Protein 4J9T (pdb70)

Secondary structure (DSSP, 8-state):
---EEEEEEEETTSTT-SEEEEEEEEE-TTS-EEEEEEEE-SS--SS---EEEEEEESSTTSS----EEEE--B-SSSPBEEEEEEEEE-TTT--EEEEEEEESS--TTT--S---TT-TTS-EEEEEEESSTTSS-EEEE-GGGG-SSTT--EEEEPSEE-EE--SSTTTT-EEEEEEEE-TTS-EEEEEEEESSTTSS-EE---B-SS--SEEEEE-TTS-EEEEE--TT--SEEEEEEESSTTS-----EEEEEEE-SS---EEEESSTTPPTT-TGGG-EEEEEE--SSSSEEEEEEEESSTTS---EEEEEEEEE---EEEEE-TTS-EEEEE--SSEEEEEEE-HHHH-

Radius of gyration: 18.33 Å; Cα contacts (8 Å, |Δi|>4): 1148; chains: 1; bounding box: 47×46×41 Å

Foldseek 3Di:
DWDKDKDFPDFQPPPAANAWAAWAWEAFLVFKIKIKIKGAGDDDDVVGQIFIWIWIGPPQPPDIDDIGTQGGWDHDPQTWHWGNWYWEAQNVQRKIKIKTKIAGRDDAVQFAFDQPPVDRRHTWIKMWMDNPRPPHTDMDTCSVQACPDSLWRHKTFHHYYWYAACDDPQGSKTWTKMWIQGNVRFIWIWIWIDSPNPPGIYIADTDDGQWAHWYWEQALQRKIKIWTFGNVQPQFIKIWIHPPNRRDTDHIDGDPQGGALRAAKEKYQLCNPDHRPDQSRHKMKMWAQRDNNAQAQIKIFIDRHNPPDTPWMDGPTRGHWGHKYWYQGPVSWIWIWTCRPRHIMIMIIHVVNRD

Sequence (355 aa):
EPLYTEQDLAVNGREGFPNYSHPALTVTPDGDLLASYDGRPTGIAAPGPNSILQRRSTDGGRTWGEQQVVSAGQTTAPIKGFSHPSYLVDRETGTIFNFHVYSQRQGWEGSRPGTDPADPNVLHANVATSTDGGLTWSHRTITADITPDPGWRSRFAASGEGIQLRYGPHAGRLIQQYAIINAAGAIQAVSVYSDDHGRTWRAGEAVGVGMSHNKTVELSDGRVLLNSADSARSGYRKVAVSTDGGHSYGPVTIDRDLPDPTNDASIIRAFPDAPAGSARAKVLLFSNAASQTSRSQGTIRMSCDDGQTWPVSKVFQPGSMSYSTLTALPDGTYGLLYEPGTGIRYANFNLAWLG

Organism: Micromonospora viridifaciens (NCBI:txid1881)

Structure (mmCIF, N/CA/C/O backbone):
data_4J9T
#
_entry.id   4J9T
#
_cell.length_a   46.163
_cell.length_b   79.677
_cell.length_c   83.777
_cell.angle_alpha   90.00
_cell.angle_beta   90.00
_cell.angle_gamma   90.00
#
_symmetry.space_group_name_H-M   'P 21 21 21'
#
loop_
_entity.id
_entity.type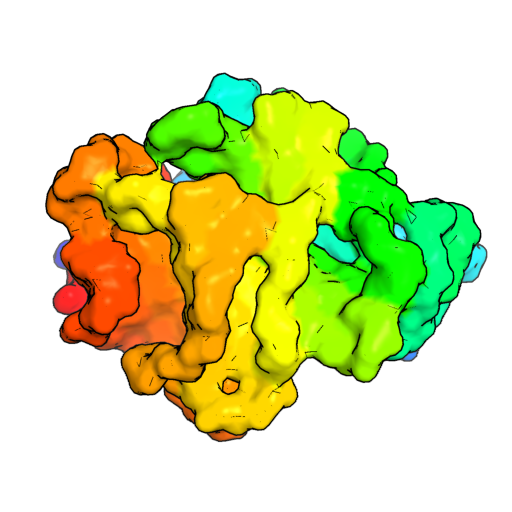
_entity.pdbx_description
1 polymer 'designed unnatural amino acid dependent metalloprotein'
2 non-polymer GLYCEROL
3 non-polymer ARSENIC
4 water water
#
loop_
_atom_site.group_PDB
_atom_site.id
_atom_site.type_symbol
_atom_site.label_atom_id
_atom_site.label_alt_id
_atom_site.label_comp_id
_atom_site.label_asym_id
_atom_site.label_entity_id
_atom_site.label_seq_id
_atom_site.pdbx_PDB_ins_code
_atom_site.Cartn_x
_atom_site.Cartn_y
_atom_site.Cartn_z
_atom_site.occupancy
_atom_site.B_iso_or_equiv
_atom_site.auth_seq_id
_atom_site.auth_comp_id
_atom_site.auth_asym_id
_atom_site.auth_atom_id
_atom_site.pdbx_PDB_model_num
ATOM 1 N N . GLU A 1 2 ? -20.385 10.981 -10.433 1.00 26.77 48 GLU A N 1
ATOM 2 C CA . GLU A 1 2 ? -19.884 9.924 -9.561 1.00 24.38 48 GLU A CA 1
ATOM 3 C C . GLU A 1 2 ? -18.376 10.005 -9.294 1.00 19.22 48 GLU A C 1
ATOM 4 O O . GLU A 1 2 ? -17.942 9.771 -8.176 1.00 19.30 48 GLU A O 1
ATOM 10 N N . PRO A 1 3 ? -17.570 10.333 -10.316 1.00 15.29 49 PRO A N 1
ATOM 11 C CA . PRO A 1 3 ? -16.124 10.371 -10.081 1.00 13.32 49 PRO A CA 1
ATOM 12 C C . PRO A 1 3 ? -15.736 11.271 -8.921 1.00 11.40 49 PRO A C 1
ATOM 13 O O . PRO A 1 3 ? -16.279 12.368 -8.756 1.00 12.83 49 PRO A O 1
ATOM 17 N N . LEU A 1 4 ? -14.787 10.790 -8.127 1.00 9.81 50 LEU A N 1
ATOM 18 C CA . LEU A 1 4 ? -14.267 11.530 -6.997 1.00 9.44 50 LEU A CA 1
ATOM 19 C C . LEU A 1 4 ? -12.760 11.593 -7.109 1.00 9.49 50 LEU A C 1
ATOM 20 O O . LEU A 1 4 ? -12.115 10.568 -7.254 1.00 9.45 50 LEU A O 1
ATOM 25 N N . TYR A 1 5 ? -12.203 12.796 -7.064 1.00 8.36 51 TYR A N 1
ATOM 26 C CA . TYR A 1 5 ? -10.772 12.943 -6.866 1.00 9.68 51 TYR A CA 1
ATOM 27 C C . TYR A 1 5 ? -10.515 14.229 -6.091 1.00 10.12 51 TYR A C 1
ATOM 28 O O . TYR A 1 5 ? -10.681 15.327 -6.625 1.00 10.65 51 TYR A O 1
ATOM 37 N N . THR A 1 6 ? -10.145 14.079 -4.819 1.00 10.18 52 THR A N 1
ATOM 38 C CA . THR A 1 6 ? -9.793 15.207 -3.961 1.00 11.68 52 THR A CA 1
ATOM 39 C C . THR A 1 6 ? -8.341 15.064 -3.577 1.00 9.73 52 THR A C 1
ATOM 40 O O . THR A 1 6 ? -7.800 13.969 -3.604 1.00 9.56 52 THR A O 1
ATOM 44 N N . GLU A 1 7 ? -7.728 16.166 -3.174 1.00 9.53 53 GLU A N 1
ATOM 45 C CA . GLU A 1 7 ? -6.360 16.157 -2.685 1.00 10.97 53 GLU A CA 1
ATOM 46 C C . GLU A 1 7 ? -6.145 17.274 -1.699 1.00 10.19 53 GLU A C 1
ATOM 47 O O . GLU A 1 7 ? -6.734 18.344 -1.829 1.00 11.14 53 GLU A O 1
ATOM 53 N N . GLN A 1 8 ? -5.255 17.041 -0.747 1.00 9.31 54 GLN A N 1
ATOM 54 C CA . GLN A 1 8 ? -4.835 18.090 0.165 1.00 9.61 54 GLN A CA 1
ATOM 55 C C . GLN A 1 8 ? -3.466 17.728 0.700 1.00 9.42 54 GLN A C 1
ATOM 56 O O . GLN A 1 8 ? -3.157 16.558 0.912 1.00 10.13 54 GLN A O 1
ATOM 62 N N . ASP A 1 9 ? -2.641 18.735 0.920 1.00 9.64 55 ASP A N 1
ATOM 63 C CA . ASP A 1 9 ? -1.337 18.487 1.506 1.00 9.74 55 ASP A CA 1
ATOM 64 C C . ASP A 1 9 ? -1.479 18.150 2.978 1.00 9.46 55 ASP A C 1
ATOM 65 O O . ASP A 1 9 ? -2.273 18.765 3.692 1.00 10.93 55 ASP A O 1
ATOM 70 N N . LEU A 1 10 ? -0.724 17.153 3.423 1.00 8.60 56 LEU A N 1
ATOM 71 C CA . LEU A 1 10 ? -0.639 16.861 4.849 1.00 8.67 56 LEU A CA 1
ATOM 72 C C . LEU A 1 10 ? 0.663 17.350 5.456 1.00 7.60 56 LEU A C 1
ATOM 73 O O . LEU A 1 10 ? 0.751 17.573 6.657 1.00 9.00 56 LEU A O 1
ATOM 78 N N . ALA A 1 11 ? 1.690 17.480 4.631 1.00 8.07 57 ALA A N 1
ATOM 79 C CA . ALA A 1 11 ? 2.951 18.011 5.107 1.00 8.74 57 ALA A CA 1
ATOM 80 C C . ALA A 1 11 ? 3.567 18.777 3.957 1.00 9.26 57 ALA A C 1
ATOM 81 O O . ALA A 1 11 ? 3.620 18.290 2.824 1.00 9.60 57 ALA A O 1
ATOM 83 N N . VAL A 1 12 ? 3.984 20.000 4.243 1.00 8.93 58 VAL A N 1
ATOM 84 C CA . VAL A 1 12 ? 4.677 20.817 3.266 1.00 10.17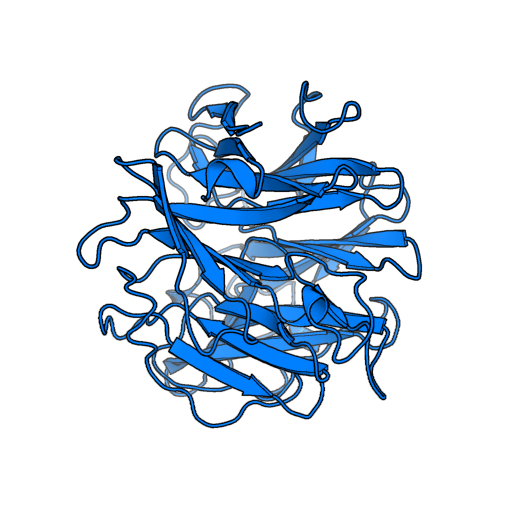 58 VAL A CA 1
ATOM 85 C C . VAL A 1 12 ? 6.091 21.077 3.759 1.00 9.74 58 VAL A C 1
ATOM 86 O O . VAL A 1 12 ? 6.296 21.525 4.890 1.00 10.23 58 VAL A O 1
ATOM 90 N N . ASN A 1 13 ? 7.066 20.763 2.916 1.00 9.02 59 ASN A N 1
ATOM 91 C CA . ASN A 1 13 ? 8.461 20.940 3.275 1.00 9.39 59 ASN A CA 1
ATOM 92 C C . ASN A 1 13 ? 8.693 22.320 3.844 1.00 10.00 59 ASN A C 1
ATOM 93 O O . ASN A 1 13 ? 8.332 23.326 3.225 1.00 11.52 59 ASN A O 1
ATOM 98 N N . GLY A 1 14 ? 9.279 22.363 5.036 1.00 9.52 60 GLY A N 1
ATOM 99 C CA . GLY A 1 14 ? 9.607 23.623 5.669 1.00 9.78 60 GLY A CA 1
ATOM 100 C C . GLY A 1 14 ? 8.567 24.122 6.649 1.00 9.82 60 GLY A C 1
ATOM 101 O O . GLY A 1 14 ? 8.829 25.068 7.385 1.00 10.35 60 GLY A O 1
ATOM 102 N N . ARG A 1 15 ? 7.388 23.508 6.651 1.00 9.54 61 ARG A N 1
ATOM 103 C CA . ARG A 1 15 ? 6.325 23.900 7.565 1.00 10.40 61 ARG A CA 1
ATOM 104 C C . ARG A 1 15 ? 6.165 22.843 8.640 1.00 11.02 61 ARG A C 1
ATOM 105 O O . ARG A 1 15 ? 6.365 21.654 8.384 1.00 11.47 61 ARG A O 1
ATOM 113 N N . GLU A 1 16 ? 5.789 23.288 9.831 1.00 10.18 62 GLU A N 1
ATOM 114 C CA . GLU A 1 16 ? 5.500 22.411 10.966 1.00 10.55 62 GLU A CA 1
ATOM 115 C C . GLU A 1 16 ? 6.724 21.681 11.504 1.00 10.39 62 GLU A C 1
ATOM 116 O O . GLU A 1 16 ? 6.595 20.627 12.124 1.00 11.11 62 GLU A O 1
ATOM 122 N N . GLY A 1 17 ? 7.907 22.238 11.262 1.00 9.97 63 GLY A N 1
ATOM 123 C CA . GLY A 1 17 ? 9.067 21.851 12.040 1.00 10.73 63 GLY A CA 1
ATOM 124 C C . GLY A 1 17 ? 10.151 21.084 11.321 1.00 11.25 63 GLY A C 1
ATOM 125 O O . GLY A 1 17 ? 11.195 20.818 11.903 1.00 12.22 63 GLY A O 1
ATOM 126 N N . PHE A 1 18 ? 9.924 20.733 10.060 1.00 10.55 64 PHE A N 1
ATOM 127 C CA . PHE A 1 18 ? 10.910 19.962 9.304 1.00 10.92 64 PHE A CA 1
ATOM 128 C C . PHE A 1 18 ? 11.078 20.531 7.912 1.00 10.96 64 PHE A C 1
ATOM 129 O O . PHE A 1 18 ? 10.092 20.804 7.235 1.00 11.65 64 PHE A O 1
ATOM 137 N N . PRO A 1 19 ? 12.333 20.708 7.481 1.00 10.60 65 PRO A N 1
ATOM 138 C CA . PRO A 1 19 ? 12.599 21.164 6.117 1.00 11.02 65 PRO A CA 1
ATOM 139 C C . PRO A 1 19 ? 12.101 20.187 5.062 1.00 10.75 65 PRO A C 1
ATOM 140 O O . PRO A 1 19 ? 11.747 20.617 3.969 1.00 12.13 65 PRO A O 1
ATOM 144 N N . ASN A 1 20 ? 12.076 18.894 5.371 1.00 10.58 66 ASN A N 1
ATOM 145 C CA . ASN A 1 20 ? 11.689 17.907 4.370 1.00 10.92 66 ASN A CA 1
ATOM 146 C C . ASN A 1 20 ? 10.874 16.769 4.943 1.00 9.88 66 ASN A C 1
ATOM 147 O O . ASN A 1 20 ? 11.196 16.231 6.002 1.00 11.43 66 ASN A O 1
ATOM 152 N N . TYR A 1 21 ? 9.814 16.413 4.232 1.00 8.78 67 TYR A N 1
ATOM 153 C CA . TYR A 1 21 ? 8.983 15.286 4.593 1.00 9.03 67 TYR A CA 1
ATOM 154 C C . TYR A 1 21 ? 8.975 14.295 3.452 1.00 9.46 67 TYR A C 1
ATOM 155 O O . TYR A 1 21 ? 8.886 14.684 2.283 1.00 11.85 67 TYR A O 1
ATOM 164 N N . SER A 1 22 ? 9.049 13.015 3.779 1.00 8.89 68 SER A N 1
ATOM 165 C CA . SER A 1 22 ? 9.112 12.011 2.735 1.00 9.18 68 SER A CA 1
ATOM 166 C C . SER A 1 22 ? 8.656 10.659 3.226 1.00 8.43 68 SER A C 1
ATOM 167 O O . SER A 1 22 ? 8.531 10.432 4.429 1.00 9.30 68 SER A O 1
ATOM 170 N N . HIS A 1 23 ? 8.390 9.780 2.265 1.00 8.30 69 HIS A N 1
ATOM 171 C CA . HIS A 1 23 ? 8.183 8.349 2.508 1.00 7.19 69 HIS A CA 1
ATOM 172 C C . HIS A 1 23 ? 6.854 8.055 3.180 1.00 7.59 69 HIS A C 1
ATOM 173 O O . HIS A 1 23 ? 6.787 7.732 4.364 1.00 8.32 69 HIS A O 1
ATOM 180 N N . PRO A 1 24 ? 5.777 8.161 2.404 1.00 7.68 70 PRO A N 1
ATOM 181 C CA . PRO A 1 24 ? 4.429 8.064 2.959 1.00 7.82 70 PRO A CA 1
ATOM 182 C C . PRO A 1 24 ? 4.034 6.650 3.344 1.00 7.92 70 PRO A C 1
ATOM 183 O O . PRO A 1 24 ? 4.394 5.663 2.692 1.00 8.17 70 PRO A O 1
ATOM 187 N N . ALA A 1 25 ? 3.252 6.581 4.412 1.00 7.18 71 ALA A N 1
ATOM 188 C CA . ALA A 1 25 ? 2.618 5.361 4.871 1.00 6.66 71 ALA A CA 1
ATOM 189 C C . ALA A 1 25 ? 1.194 5.755 5.215 1.00 6.49 71 ALA A C 1
ATOM 190 O O . ALA A 1 25 ? 0.969 6.796 5.820 1.00 8.09 71 ALA A O 1
ATOM 192 N N . LEU A 1 26 ? 0.231 4.937 4.825 1.00 7.45 72 LEU A N 1
ATOM 193 C CA . LEU A 1 26 ? -1.158 5.292 5.032 1.00 7.37 72 LEU A CA 1
ATOM 194 C C . LEU A 1 26 ? -1.907 4.052 5.440 1.00 6.50 72 LEU A C 1
ATOM 195 O O . LEU A 1 26 ? -1.648 2.972 4.915 1.00 7.65 72 LEU A O 1
ATOM 200 N N . THR A 1 27 ? -2.839 4.194 6.372 1.00 6.79 73 THR A N 1
ATOM 201 C CA . THR A 1 27 ? -3.683 3.070 6.726 1.00 7.22 73 THR A CA 1
ATOM 202 C C . THR A 1 27 ? -4.979 3.555 7.335 1.00 7.95 73 THR A C 1
ATOM 203 O O . THR A 1 27 ? -5.143 4.745 7.607 1.00 8.73 73 THR A O 1
ATOM 207 N N . VAL A 1 28 ? -5.904 2.627 7.526 1.00 8.34 74 VAL A N 1
ATOM 208 C CA . VAL A 1 28 ? -7.148 2.889 8.224 1.00 8.45 74 VAL A CA 1
ATOM 209 C C . VAL A 1 28 ? -7.113 2.046 9.484 1.00 8.34 74 VAL A C 1
ATOM 210 O O . VAL A 1 28 ? -6.852 0.844 9.432 1.00 9.23 74 VAL A O 1
ATOM 214 N N . THR A 1 29 ? -7.357 2.669 10.629 1.00 8.82 75 THR A N 1
ATOM 215 C CA . THR A 1 29 ? -7.348 1.932 11.879 1.00 9.00 75 THR A CA 1
ATOM 216 C C . THR A 1 29 ? -8.610 1.091 11.969 1.00 10.07 75 THR A C 1
ATOM 217 O O . THR A 1 29 ? -9.572 1.332 11.248 1.00 10.79 75 THR A O 1
ATOM 221 N N . PRO A 1 30 ? -8.617 0.100 12.867 1.00 10.89 76 PRO A N 1
ATOM 222 C CA . PRO A 1 30 ? -9.830 -0.692 13.068 1.00 12.59 76 PRO A CA 1
ATOM 223 C C . PRO A 1 30 ? -11.041 0.162 13.416 1.00 13.58 76 PRO A C 1
ATOM 224 O O . PRO A 1 30 ? -12.153 -0.196 13.038 1.00 14.35 76 PRO A O 1
ATOM 228 N N . ASP A 1 31 ? -10.842 1.272 14.120 1.00 13.85 77 ASP A N 1
ATOM 229 C CA . ASP A 1 31 ? -11.976 2.123 14.469 1.00 14.49 77 ASP A CA 1
ATOM 230 C C . ASP A 1 31 ? -12.444 2.978 13.294 1.00 14.12 77 ASP A C 1
ATOM 231 O O . ASP A 1 31 ? -13.531 3.551 13.333 1.00 15.00 77 ASP A O 1
ATOM 236 N N . GLY A 1 32 ? -11.627 3.062 12.248 1.00 12.20 78 GLY A N 1
ATOM 237 C CA . GLY A 1 32 ? -12.017 3.782 11.049 1.00 11.81 78 GLY A CA 1
ATOM 238 C C . GLY A 1 32 ? -11.302 5.102 10.813 1.00 11.95 78 GLY A C 1
ATOM 239 O O . GLY A 1 32 ? -11.625 5.827 9.873 1.00 13.35 78 GLY A O 1
ATOM 240 N N . ASP A 1 33 ? -10.331 5.425 11.656 1.00 10.76 79 ASP A N 1
ATOM 241 C CA . ASP A 1 33 ? -9.555 6.641 11.455 1.00 9.63 79 ASP A CA 1
ATOM 242 C C . ASP A 1 33 ? -8.566 6.385 10.337 1.00 8.77 79 ASP A C 1
ATOM 243 O O . ASP A 1 33 ? -8.158 5.243 10.117 1.00 10.96 79 ASP A O 1
ATOM 248 N N . LEU A 1 34 ? -8.172 7.434 9.628 1.00 8.84 80 LEU A N 1
ATOM 249 C CA . LEU A 1 34 ? -7.050 7.316 8.708 1.00 8.61 80 LEU A CA 1
ATOM 250 C C . LEU A 1 34 ? -5.807 7.787 9.427 1.00 8.79 80 LEU A C 1
ATOM 251 O O . LEU A 1 34 ? -5.848 8.784 10.152 1.00 8.73 80 LEU A O 1
ATOM 256 N N . LEU A 1 35 ? -4.712 7.063 9.237 1.00 7.81 81 LEU A N 1
ATOM 257 C CA . LEU A 1 35 ? -3.424 7.487 9.744 1.00 6.86 81 LEU A CA 1
ATOM 258 C C . LEU A 1 35 ? -2.503 7.697 8.569 1.00 7.12 81 LEU A C 1
ATOM 259 O O . LEU A 1 35 ? -2.378 6.828 7.708 1.00 7.62 81 LEU A O 1
ATOM 264 N N . ALA A 1 36 ? -1.877 8.864 8.535 1.00 7.74 82 ALA A N 1
ATOM 265 C CA . ALA A 1 36 ? -0.862 9.159 7.547 1.00 7.62 82 ALA A CA 1
ATOM 266 C C . ALA A 1 36 ? 0.447 9.319 8.281 1.00 7.30 82 ALA A C 1
ATOM 267 O O . ALA A 1 36 ? 0.543 10.068 9.249 1.00 9.10 82 ALA A O 1
ATOM 269 N N . SER A 1 37 ? 1.458 8.606 7.825 1.00 7.48 83 SER A N 1
ATOM 270 C CA . SER A 1 37 ? 2.760 8.691 8.448 1.00 7.36 83 SER A CA 1
ATOM 271 C C . SER A 1 37 ? 3.799 8.957 7.376 1.00 7.38 83 SER A C 1
ATOM 272 O O . SER A 1 37 ? 3.581 8.677 6.204 1.00 7.37 83 SER A O 1
ATOM 275 N N . TYR A 1 38 ? 4.915 9.535 7.786 1.00 7.51 84 TYR A N 1
ATOM 276 C CA . TYR A 1 38 ? 5.978 9.908 6.874 1.00 7.29 84 TYR A CA 1
ATOM 277 C C . TYR A 1 38 ? 7.114 10.298 7.777 1.00 7.29 84 TYR A C 1
ATOM 278 O O . TYR A 1 38 ? 6.929 10.418 8.993 1.00 8.67 84 TYR A O 1
ATOM 287 N N . ASP A 1 39 ? 8.292 10.503 7.214 1.00 6.86 85 ASP A N 1
ATOM 288 C CA . ASP A 1 39 ? 9.380 10.944 8.048 1.00 8.21 85 ASP A CA 1
ATOM 289 C C . ASP A 1 39 ? 9.695 12.406 7.806 1.00 8.39 85 ASP A C 1
ATOM 290 O O . ASP A 1 39 ? 9.434 12.955 6.736 1.00 9.69 85 ASP A O 1
ATOM 295 N N . GLY A 1 40 ? 10.196 13.045 8.848 1.00 9.31 86 GLY A N 1
ATOM 296 C CA . GLY A 1 40 ? 10.595 14.429 8.763 1.00 8.96 86 GLY A CA 1
ATOM 297 C C . GLY A 1 40 ? 12.086 14.467 8.959 1.00 10.91 86 GLY A C 1
ATOM 298 O O . GLY A 1 40 ? 12.617 13.842 9.872 1.00 10.53 86 GLY A O 1
ATOM 299 N N . ARG A 1 41 ? 12.766 15.174 8.072 1.00 10.64 87 ARG A N 1
ATOM 300 C CA . ARG A 1 41 ? 14.204 15.329 8.160 1.00 12.44 87 ARG A CA 1
ATOM 301 C C . ARG A 1 41 ? 14.462 16.714 8.694 1.00 15.20 87 ARG A C 1
ATOM 302 O O . ARG A 1 41 ? 14.262 17.698 7.990 1.00 17.24 87 ARG A O 1
ATOM 310 N N . PRO A 1 42 ? 14.897 16.800 9.951 1.00 16.85 88 PRO A N 1
ATOM 311 C CA . PRO A 1 42 ? 14.997 18.117 10.572 1.00 18.64 88 PRO A CA 1
ATOM 312 C C . PRO A 1 42 ? 16.119 18.896 9.934 1.00 20.50 88 PRO A C 1
ATOM 313 O O . PRO A 1 42 ? 16.983 18.320 9.265 1.00 20.33 88 PRO A O 1
ATOM 317 N N . THR A 1 43 ? 16.097 20.207 10.128 1.00 21.25 89 THR A N 1
ATOM 318 C CA . THR A 1 43 ? 17.123 21.047 9.553 1.00 21.54 89 THR A CA 1
ATOM 319 C C . THR A 1 43 ? 18.504 20.549 9.972 1.00 22.52 89 THR A C 1
ATOM 320 O O . THR A 1 43 ? 18.762 20.305 11.154 1.00 21.79 89 THR A O 1
ATOM 324 N N . GLY A 1 44 ? 19.385 20.382 8.994 1.00 22.18 90 GLY A N 1
ATOM 325 C CA . GLY A 1 44 ? 20.728 19.898 9.262 1.00 24.16 90 GLY A CA 1
ATOM 326 C C . GLY A 1 44 ? 21.344 19.182 8.077 1.00 26.29 90 GLY A C 1
ATOM 327 O O . GLY A 1 44 ? 20.659 18.884 7.098 1.00 26.99 90 GLY A O 1
ATOM 328 N N . ILE A 1 45 ? 22.641 18.900 8.166 1.00 27.32 91 ILE A N 1
ATOM 329 C CA . ILE A 1 45 ? 23.366 18.287 7.061 1.00 29.00 91 ILE A CA 1
ATOM 330 C C . ILE A 1 45 ? 23.804 16.853 7.358 1.00 30.42 91 ILE A C 1
ATOM 331 O O . ILE A 1 45 ? 24.473 16.222 6.539 1.00 31.55 91 ILE A O 1
ATOM 336 N N . ALA A 1 46 ? 23.428 16.337 8.524 1.00 30.59 92 ALA A N 1
ATOM 337 C CA . ALA A 1 46 ? 23.810 14.978 8.906 1.00 31.26 92 ALA A CA 1
ATOM 338 C C . ALA A 1 46 ? 23.148 13.935 8.003 1.00 30.13 92 ALA A C 1
ATOM 339 O O . ALA A 1 46 ? 22.002 14.108 7.584 1.00 29.69 92 ALA A O 1
ATOM 341 N N . ALA A 1 47 ? 23.872 12.858 7.701 1.00 29.18 93 ALA A N 1
ATOM 342 C CA . ALA A 1 47 ? 23.343 11.788 6.849 1.00 29.38 93 ALA A CA 1
ATOM 343 C C . ALA A 1 47 ? 23.955 10.424 7.174 1.00 28.18 93 ALA A C 1
ATOM 344 O O . ALA A 1 47 ? 25.169 10.249 7.070 1.00 30.54 93 ALA A O 1
ATOM 346 N N . PRO A 1 48 ? 23.114 9.444 7.553 1.00 25.34 94 PRO A N 1
ATOM 347 C CA . PRO A 1 48 ? 21.655 9.566 7.653 1.00 23.00 94 PRO A CA 1
ATOM 348 C C . PRO A 1 48 ? 21.256 10.530 8.761 1.00 20.90 94 PRO A C 1
ATOM 349 O O . PRO A 1 48 ? 21.856 10.512 9.834 1.00 21.14 94 PRO A O 1
ATOM 353 N N . GLY A 1 49 ? 20.258 11.365 8.499 1.00 19.16 95 GLY A N 1
ATOM 354 C CA . GLY A 1 49 ? 19.903 12.418 9.429 1.00 17.80 95 GLY A CA 1
ATOM 355 C C . GLY A 1 49 ? 19.097 11.897 10.594 1.00 15.41 95 GLY A C 1
ATOM 356 O O . GLY A 1 49 ? 18.613 10.769 10.559 1.00 14.63 95 GLY A O 1
ATOM 357 N N . PRO A 1 50 ? 18.960 12.719 11.642 1.00 13.95 96 PRO A N 1
ATOM 358 C CA . PRO A 1 50 ? 18.178 12.338 12.817 1.00 13.72 96 PRO A CA 1
ATOM 359 C C . PRO A 1 50 ? 16.706 12.535 12.526 1.00 11.78 96 PRO A C 1
ATOM 360 O O . PRO A 1 50 ? 16.045 13.356 13.159 1.00 12.42 96 PRO A O 1
ATOM 364 N N . ASN A 1 51 ? 16.198 11.774 11.566 1.00 10.42 97 ASN A N 1
ATOM 365 C CA . ASN A 1 51 ? 14.817 11.908 11.144 1.00 9.60 97 ASN A CA 1
ATOM 366 C C . ASN A 1 51 ? 13.847 11.437 12.213 1.00 8.72 97 ASN A C 1
ATOM 367 O O . ASN A 1 51 ? 14.207 10.655 13.099 1.00 8.74 97 ASN A O 1
ATOM 372 N N . SER A 1 52 ? 12.605 11.895 12.106 1.00 7.40 98 SER A N 1
ATOM 373 C CA . SER A 1 52 ? 11.541 11.416 12.976 1.00 7.97 98 SER A CA 1
ATOM 374 C C . SER A 1 52 ? 10.441 10.800 12.147 1.00 7.42 98 SER A C 1
ATOM 375 O O . SER A 1 52 ? 10.214 11.197 11.003 1.00 9.04 98 SER A O 1
ATOM 378 N N . ILE A 1 53 ? 9.750 9.828 12.727 1.00 7.19 99 ILE A N 1
ATOM 379 C CA . ILE A 1 53 ? 8.533 9.315 12.129 1.00 6.83 99 ILE A CA 1
ATOM 380 C C . ILE A 1 53 ? 7.377 10.113 12.686 1.00 7.51 99 ILE A C 1
ATOM 381 O O . ILE A 1 53 ? 7.233 10.236 13.910 1.00 7.96 99 ILE A O 1
ATOM 386 N N . LEU A 1 54 ? 6.553 10.646 11.790 1.00 7.86 100 LEU A N 1
ATOM 387 C CA . LEU A 1 54 ? 5.454 11.516 12.165 1.00 7.52 100 LEU A CA 1
ATOM 388 C C . LEU A 1 54 ? 4.151 10.860 11.778 1.00 7.90 100 LEU A C 1
ATOM 389 O O . LEU A 1 54 ? 4.118 9.959 10.944 1.00 8.07 100 LEU A O 1
ATOM 394 N N . GLN A 1 55 ? 3.067 11.342 12.363 1.00 7.64 101 GLN A N 1
ATOM 395 C CA . GLN A 1 55 ? 1.754 10.810 12.070 1.00 7.29 101 GLN A CA 1
ATOM 396 C C . GLN A 1 55 ? 0.698 11.897 12.154 1.00 8.67 101 GLN A C 1
ATOM 397 O O . GLN A 1 55 ? 0.745 12.747 13.035 1.00 9.50 101 GLN A O 1
ATOM 403 N N . ARG A 1 56 ? -0.253 11.868 11.231 1.00 8.49 102 ARG A N 1
ATOM 404 C CA . ARG A 1 56 ? -1.450 12.681 11.347 1.00 8.87 102 ARG A CA 1
ATOM 405 C C . ARG A 1 56 ? -2.664 11.778 11.230 1.00 7.97 102 ARG A C 1
ATOM 406 O O . ARG A 1 56 ? -2.659 10.808 10.470 1.00 9.45 102 ARG A O 1
ATOM 414 N N . ARG A 1 57 ? -3.704 12.108 11.977 1.00 8.49 103 ARG A N 1
ATOM 415 C CA . ARG A 1 57 ? -4.902 11.290 12.052 1.00 8.00 103 ARG A CA 1
ATOM 416 C C . ARG A 1 57 ? -6.088 12.038 11.497 1.00 8.54 103 ARG A C 1
ATOM 417 O O . ARG A 1 57 ? -6.249 13.228 11.755 1.00 10.38 103 ARG A O 1
ATOM 425 N N . SER A 1 58 ? -6.915 11.345 10.725 1.00 8.36 104 SER A N 1
ATOM 426 C CA . SER A 1 58 ? -8.210 11.882 10.346 1.00 8.82 104 SER A CA 1
ATOM 427 C C . SER A 1 58 ? -9.312 11.026 10.926 1.00 9.43 104 SER A C 1
ATOM 428 O O . SER A 1 58 ? -9.332 9.816 10.725 1.00 10.41 104 SER A O 1
ATOM 431 N N . THR A 1 59 ? -10.240 11.659 11.633 1.00 10.12 105 THR A N 1
ATOM 432 C CA . THR A 1 59 ? -11.361 10.936 12.197 1.00 11.07 105 THR A CA 1
ATOM 433 C C . THR A 1 59 ? -12.626 11.163 11.386 1.00 11.91 105 THR A C 1
ATOM 434 O O . THR A 1 59 ? -13.698 10.711 11.773 1.00 13.10 105 THR A O 1
ATOM 438 N N . ASP A 1 60 ? -12.510 11.865 10.263 1.00 11.20 106 ASP A N 1
ATOM 439 C CA . ASP A 1 60 ? -13.682 12.127 9.435 1.00 12.09 106 ASP A CA 1
ATOM 440 C C . ASP A 1 60 ? -13.491 11.627 8.013 1.00 12.06 106 ASP A C 1
ATOM 441 O O . ASP A 1 60 ? -13.938 12.253 7.056 1.00 13.72 106 ASP A O 1
ATOM 446 N N . GLY A 1 61 ? -12.818 10.491 7.890 1.00 10.36 107 GLY A N 1
ATOM 447 C CA . GLY A 1 61 ? -12.703 9.812 6.612 1.00 9.96 107 GLY A CA 1
ATOM 448 C C . GLY A 1 61 ? -11.728 10.446 5.649 1.00 10.47 107 GLY A C 1
ATOM 449 O O . GLY A 1 61 ? -11.772 10.171 4.454 1.00 11.36 107 GLY A O 1
ATOM 450 N N . GLY A 1 62 ? -10.850 11.299 6.163 1.00 10.11 108 GLY A N 1
ATOM 451 C CA . GLY A 1 62 ? -9.822 11.908 5.343 1.00 11.53 108 GLY A CA 1
ATOM 452 C C . GLY A 1 62 ? -10.079 13.358 4.989 1.00 12.04 108 GLY A C 1
ATOM 453 O O . GLY A 1 62 ? -9.252 13.981 4.333 1.00 11.77 108 GLY A O 1
ATOM 454 N N . ARG A 1 63 ? -11.213 13.899 5.424 1.00 12.36 109 ARG A N 1
ATOM 455 C CA . ARG A 1 63 ? -11.553 15.280 5.111 1.00 13.63 109 ARG A CA 1
ATOM 456 C C . ARG A 1 63 ? -10.650 16.251 5.861 1.00 12.92 109 ARG A C 1
ATOM 457 O O . ARG A 1 63 ? -10.105 17.180 5.274 1.00 14.71 109 ARG A O 1
ATOM 465 N N . THR A 1 64 ? -10.482 16.025 7.158 1.00 12.23 110 THR A N 1
ATOM 466 C CA . THR A 1 64 ? -9.627 16.889 7.958 1.00 12.12 110 THR A CA 1
ATOM 467 C C . THR A 1 64 ? -8.655 16.066 8.776 1.00 11.63 110 THR A C 1
ATOM 468 O O . THR A 1 64 ? -8.890 14.893 9.057 1.00 12.00 110 THR A O 1
ATOM 472 N N . TRP A 1 65 ? -7.562 16.702 9.163 1.00 11.34 111 TRP A N 1
ATOM 473 C CA . TRP A 1 65 ? -6.455 15.994 9.772 1.00 10.54 111 TRP A CA 1
ATOM 474 C C . TRP A 1 65 ? -5.965 16.712 11.007 1.00 10.77 111 TRP A C 1
ATOM 475 O O . TRP A 1 65 ? -5.844 17.935 11.018 1.00 11.64 111 TRP A O 1
ATOM 486 N N . GLY A 1 66 ? -5.680 15.936 12.045 1.00 11.33 112 GLY A N 1
ATOM 487 C CA . GLY A 1 66 ? -5.230 16.481 13.308 1.00 10.26 112 GLY A CA 1
ATOM 488 C C . GLY A 1 66 ? -3.772 16.874 13.297 1.00 11.63 112 GLY A C 1
ATOM 489 O O . GLY A 1 66 ? -3.112 16.886 12.255 1.00 12.29 112 GLY A O 1
ATOM 490 N N . GLU A 1 67 ? -3.264 17.201 14.476 1.00 12.16 113 GLU A N 1
ATOM 491 C CA . GLU A 1 67 ? -1.909 17.707 14.591 1.00 13.96 113 GLU A CA 1
ATOM 492 C C . GLU A 1 67 ? -0.881 16.651 14.261 1.00 11.65 113 GLU A C 1
ATOM 493 O O . GLU A 1 67 ? -1.067 15.471 14.528 1.00 12.12 113 GLU A O 1
ATOM 499 N N . GLN A 1 68 ? 0.215 17.097 13.675 1.00 11.17 114 GLN A N 1
ATOM 500 C CA . GLN A 1 68 ? 1.340 16.233 13.399 1.00 11.85 114 GLN A CA 1
ATOM 501 C C . GLN A 1 68 ? 1.943 15.764 14.719 1.00 12.09 114 GLN A C 1
ATOM 502 O O . GLN A 1 68 ? 2.352 16.572 15.550 1.00 15.07 114 GLN A O 1
ATOM 508 N N . GLN A 1 69 ? 1.990 14.451 14.900 1.00 10.54 115 GLN A N 1
ATOM 509 C CA . GLN A 1 69 ? 2.507 13.837 16.118 1.00 13.00 115 GLN A CA 1
ATOM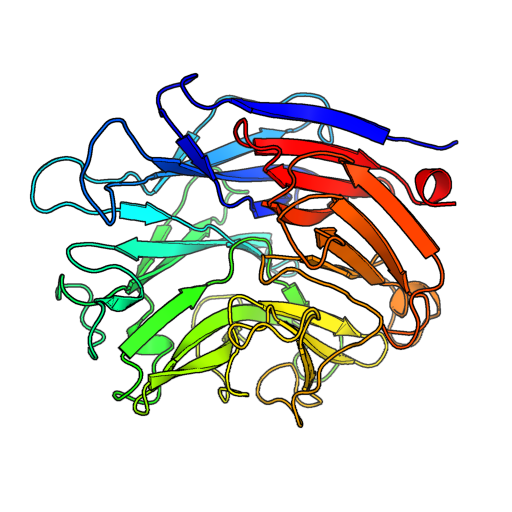 510 C C . GLN A 1 69 ? 3.774 13.073 15.805 1.00 10.82 115 GLN A C 1
ATOM 511 O O . GLN A 1 69 ? 3.984 12.634 14.676 1.00 11.15 115 GLN A O 1
ATOM 517 N N . VAL A 1 70 ? 4.606 12.881 16.816 1.00 11.10 116 VAL A N 1
ATOM 518 C CA . VAL A 1 70 ? 5.841 12.137 16.650 1.00 11.59 116 VAL A CA 1
ATOM 519 C C . VAL A 1 70 ? 5.689 10.703 17.123 1.00 12.06 116 VAL A C 1
ATOM 520 O O . VAL A 1 70 ? 5.443 10.462 18.299 1.00 15.52 116 VAL A O 1
ATOM 524 N N . VAL A 1 71 ? 5.831 9.758 16.200 1.00 10.09 117 VAL A N 1
ATOM 525 C CA . VAL A 1 71 ? 5.830 8.344 16.544 1.00 9.61 117 VAL A CA 1
ATOM 526 C C . VAL A 1 71 ? 7.195 7.929 17.085 1.00 9.50 117 VAL A C 1
ATOM 527 O O . VAL A 1 71 ? 7.290 7.305 18.142 1.00 10.18 117 VAL A O 1
ATOM 531 N N . SER A 1 72 ? 8.249 8.262 16.344 1.00 8.81 118 SER A N 1
ATOM 532 C CA . SER A 1 72 ? 9.620 8.008 16.777 1.00 8.73 118 SER A CA 1
ATOM 533 C C . SER A 1 72 ? 10.429 9.263 16.590 1.00 8.87 118 SER A C 1
ATOM 534 O O . SER A 1 72 ? 10.525 9.789 15.484 1.00 9.21 118 SER A O 1
ATOM 537 N N . ALA A 1 73 ? 11.015 9.745 17.676 1.00 9.03 119 ALA A N 1
ATOM 538 C CA . ALA A 1 73 ? 11.726 11.010 17.650 1.00 9.55 119 ALA A CA 1
ATOM 539 C C . ALA A 1 73 ? 13.203 10.800 17.387 1.00 10.48 119 ALA A C 1
ATOM 540 O O . ALA A 1 73 ? 13.883 10.096 18.133 1.00 10.88 119 ALA A O 1
ATOM 542 N N . GLY A 1 74 ? 13.702 11.426 16.327 1.00 11.04 120 GLY A N 1
ATOM 543 C CA . GLY A 1 74 ? 15.119 11.392 16.040 1.00 11.41 120 GLY A CA 1
ATOM 544 C C . GLY A 1 74 ? 15.882 12.027 17.183 1.00 12.24 120 GLY A C 1
ATOM 545 O O . GLY A 1 74 ? 15.351 12.868 17.909 1.00 12.23 120 GLY A O 1
ATOM 546 N N . GLN A 1 75 ? 17.132 11.618 17.352 1.00 12.55 121 GLN A N 1
ATOM 547 C CA . GLN A 1 75 ? 18.006 12.241 18.327 1.00 13.47 121 GLN A CA 1
ATOM 548 C C . GLN A 1 75 ? 18.986 13.103 17.550 1.00 14.45 121 GLN A C 1
ATOM 549 O O . GLN A 1 75 ? 19.791 12.593 16.775 1.00 13.90 121 GLN A O 1
ATOM 555 N N . THR A 1 76 ? 18.906 14.415 17.755 1.00 16.77 122 THR A N 1
ATOM 556 C CA . THR A 1 76 ? 19.662 15.359 16.943 1.00 19.27 122 THR A CA 1
ATOM 557 C C . THR A 1 76 ? 21.019 15.695 17.549 1.00 20.30 122 THR A C 1
ATOM 558 O O . THR A 1 76 ? 21.840 16.352 16.914 1.00 22.59 122 THR A O 1
ATOM 562 N N . THR A 1 77 ? 21.242 15.251 18.780 1.00 20.25 123 THR A N 1
ATOM 563 C CA . THR A 1 77 ? 22.533 15.415 19.437 1.00 21.75 123 THR A CA 1
ATOM 564 C C . THR A 1 77 ? 23.269 14.086 19.372 1.00 20.35 123 THR A C 1
ATOM 565 O O . THR A 1 77 ? 22.638 13.042 19.379 1.00 19.88 123 THR A O 1
ATOM 569 N N . ALA A 1 78 ? 24.596 14.112 19.304 1.00 19.83 124 ALA A N 1
ATOM 570 C CA . ALA A 1 78 ? 25.361 12.869 19.356 1.00 20.05 124 ALA A CA 1
ATOM 571 C C . ALA A 1 78 ? 25.093 12.158 20.680 1.00 19.80 124 ALA A C 1
ATOM 572 O O . ALA A 1 78 ? 25.087 12.790 21.732 1.00 21.49 124 ALA A O 1
ATOM 574 N N . PRO A 1 79 ? 24.872 10.835 20.642 1.00 18.30 125 PRO A N 1
ATOM 575 C CA . PRO A 1 79 ? 24.869 9.954 19.469 1.00 16.96 125 PRO A CA 1
ATOM 576 C C . PRO A 1 79 ? 23.592 10.091 18.639 1.00 15.43 125 PRO A C 1
ATOM 577 O O . PRO A 1 79 ? 22.486 9.840 19.127 1.00 15.64 125 PRO A O 1
ATOM 581 N N . ILE A 1 80 ? 23.763 10.477 17.382 1.00 15.25 126 ILE A N 1
ATOM 582 C CA . ILE A 1 80 ? 22.643 10.718 16.479 1.00 15.60 126 ILE A CA 1
ATOM 583 C C . ILE A 1 80 ? 21.797 9.467 16.235 1.00 12.52 126 ILE A C 1
ATOM 584 O O . ILE A 1 80 ? 22.321 8.362 16.092 1.00 12.89 126 ILE A O 1
ATOM 589 N N . LYS A 1 81 ? 20.483 9.650 16.195 1.00 9.47 127 LYS A N 1
ATOM 590 C CA . LYS A 1 81 ? 19.574 8.568 15.862 1.00 9.23 127 LYS A CA 1
ATOM 591 C C . LYS A 1 81 ? 18.510 9.095 14.931 1.00 8.20 127 LYS A C 1
ATOM 592 O O . LYS A 1 81 ? 17.978 10.184 15.134 1.00 9.89 127 LYS A O 1
ATOM 598 N N . GLY A 1 82 ? 18.205 8.324 13.901 1.00 8.29 128 GLY A N 1
ATOM 599 C CA . GLY A 1 82 ? 17.169 8.713 12.975 1.00 8.45 128 GLY A CA 1
ATOM 600 C C . GLY A 1 82 ? 16.171 7.602 12.778 1.00 7.42 128 GLY A C 1
ATOM 601 O O . GLY A 1 82 ? 16.490 6.413 12.915 1.00 7.88 128 GLY A O 1
ATOM 602 N N . PHE A 1 83 ? 14.948 8.004 12.462 1.00 7.52 129 PHE A N 1
ATOM 603 C CA . PHE A 1 83 ? 13.881 7.074 12.175 1.00 7.13 129 PHE A CA 1
ATOM 604 C C . PHE A 1 83 ? 13.199 7.539 10.911 1.00 7.95 129 PHE A C 1
ATOM 605 O O . PHE A 1 83 ? 12.796 8.693 10.802 1.00 8.77 129 PHE A O 1
ATOM 613 N N . SER A 1 84 ? 13.098 6.644 9.938 1.00 7.60 130 SER A N 1
ATOM 614 C CA . SER A 1 84 ? 12.588 7.037 8.634 1.00 7.86 130 SER A CA 1
ATOM 615 C C . SER A 1 84 ? 11.885 5.892 7.940 1.00 7.49 130 SER A C 1
ATOM 616 O O . SER A 1 84 ? 11.952 4.741 8.377 1.00 7.37 130 SER A O 1
ATOM 619 N N . HIS A 1 85 ? 11.206 6.223 6.848 1.00 7.49 131 HIS A N 1
ATOM 620 C CA . HIS A 1 85 ? 10.603 5.223 5.970 1.00 8.57 131 HIS A CA 1
ATOM 621 C C . HIS A 1 85 ? 9.561 4.375 6.683 1.00 7.20 131 HIS A C 1
ATOM 622 O O . HIS A 1 85 ? 9.711 3.162 6.804 1.00 7.72 131 HIS A O 1
ATOM 629 N N . PRO A 1 86 ? 8.475 5.001 7.130 1.00 6.95 132 PRO A N 1
ATOM 630 C CA . PRO A 1 86 ? 7.470 4.223 7.853 1.00 7.54 132 PRO A CA 1
ATOM 631 C C . PRO A 1 86 ? 6.655 3.322 6.951 1.00 6.65 132 PRO A C 1
ATOM 632 O O . PRO A 1 86 ? 6.373 3.667 5.802 1.00 6.46 132 PRO A O 1
ATOM 636 N N . SER A 1 87 ? 6.243 2.182 7.488 1.00 6.63 133 SER A N 1
ATOM 637 C CA . SER A 1 87 ? 5.228 1.375 6.844 1.00 7.09 133 SER A CA 1
ATOM 638 C C . SER A 1 87 ? 4.236 0.955 7.906 1.00 6.72 133 SER A C 1
ATOM 639 O O . SER A 1 87 ? 4.617 0.396 8.932 1.00 7.30 133 SER A O 1
ATOM 642 N N . TYR A 1 88 ? 2.961 1.217 7.659 1.00 6.31 134 TYR A N 1
ATOM 643 C CA . TYR A 1 88 ? 1.925 0.757 8.563 1.00 5.79 134 TYR A CA 1
ATOM 644 C C . TYR A 1 88 ? 1.549 -0.671 8.257 1.00 5.59 134 TYR A C 1
ATOM 645 O O . TYR A 1 88 ? 1.587 -1.115 7.113 1.00 6.79 134 TYR A O 1
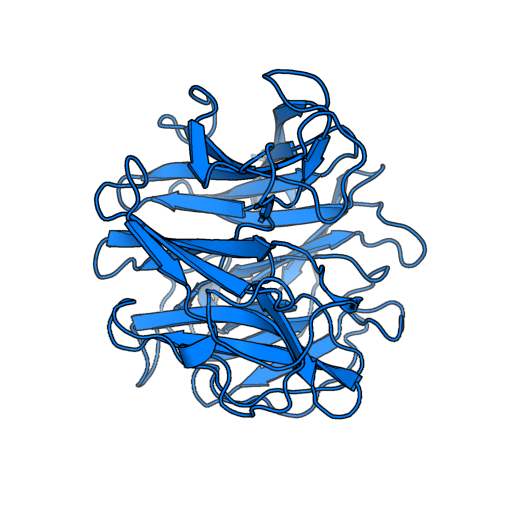ATOM 654 N N . LEU A 1 89 ? 1.122 -1.384 9.283 1.00 6.69 135 LEU A N 1
ATOM 655 C CA . LEU A 1 89 ? 0.566 -2.701 9.073 1.00 7.23 135 LEU A CA 1
ATOM 656 C C . LEU A 1 89 ? -0.464 -2.896 10.166 1.00 7.10 135 LEU A C 1
ATOM 657 O O . LEU A 1 89 ? -0.143 -2.847 11.350 1.00 8.05 135 LEU A O 1
ATOM 662 N N . VAL A 1 90 ? -1.716 -3.086 9.778 1.00 6.87 136 VAL A N 1
ATOM 663 C CA . VAL A 1 90 ? -2.757 -3.288 10.771 1.00 7.42 136 VAL A CA 1
ATOM 664 C C . VAL A 1 90 ? -3.119 -4.757 10.855 1.00 7.88 136 VAL A C 1
ATOM 665 O O . VAL A 1 90 ? -3.405 -5.399 9.846 1.00 8.36 136 VAL A O 1
ATOM 669 N N . ASP A 1 91 ? -3.096 -5.294 12.070 1.00 7.93 137 ASP A N 1
ATOM 670 C CA . ASP A 1 91 ? -3.652 -6.608 12.309 1.00 8.08 137 ASP A CA 1
ATOM 671 C C . ASP A 1 91 ? -5.139 -6.406 12.556 1.00 9.31 137 ASP A C 1
ATOM 672 O O . ASP A 1 91 ? -5.542 -5.892 13.597 1.00 9.86 137 ASP A O 1
ATOM 677 N N . ARG A 1 92 ? -5.952 -6.772 11.576 1.00 9.39 138 ARG A N 1
ATOM 678 C CA . ARG A 1 92 ? -7.379 -6.524 11.665 1.00 9.70 138 ARG A CA 1
ATOM 679 C C . ARG A 1 92 ? -8.078 -7.562 12.517 1.00 10.99 138 ARG A C 1
ATOM 680 O O . ARG A 1 92 ? -9.241 -7.404 12.874 1.00 13.02 138 ARG A O 1
ATOM 688 N N . GLU A 1 93 ? -7.352 -8.615 12.868 1.00 10.81 139 GLU A N 1
ATOM 689 C CA . GLU A 1 93 ? -7.905 -9.617 13.759 1.00 10.95 139 GLU A CA 1
ATOM 690 C C . GLU A 1 93 ? -7.802 -9.168 15.208 1.00 11.57 139 GLU A C 1
ATOM 691 O O . GLU A 1 93 ? -8.730 -9.371 15.984 1.00 13.45 139 GLU A O 1
ATOM 697 N N . THR A 1 94 ? -6.689 -8.533 15.566 1.00 11.02 140 THR A N 1
ATOM 698 C CA . THR A 1 94 ? -6.468 -8.146 16.957 1.00 10.35 140 THR A CA 1
ATOM 699 C C . THR A 1 94 ? -6.663 -6.657 17.176 1.00 9.93 140 THR A C 1
ATOM 700 O O . THR A 1 94 ? -6.882 -6.219 18.304 1.00 11.58 140 THR A O 1
ATOM 704 N N . GLY A 1 95 ? -6.555 -5.879 16.103 1.00 10.40 141 GLY A N 1
ATOM 705 C CA . GLY A 1 95 ? -6.708 -4.438 16.185 1.00 9.94 141 GLY A CA 1
ATOM 706 C C . GLY A 1 95 ? -5.398 -3.707 16.406 1.00 10.39 141 GLY A C 1
ATOM 707 O O . GLY A 1 95 ? -5.370 -2.487 16.474 1.00 11.68 141 GLY A O 1
ATOM 708 N N . THR A 1 96 ? -4.304 -4.449 16.522 1.00 9.34 142 THR A N 1
ATOM 709 C CA . THR A 1 96 ? -3.000 -3.838 16.737 1.00 8.85 142 THR A CA 1
ATOM 710 C C . THR A 1 96 ? -2.487 -3.185 15.465 1.00 8.47 142 THR A C 1
ATOM 711 O O . THR A 1 96 ? -2.717 -3.681 14.354 1.00 9.63 142 THR A O 1
ATOM 715 N N . ILE A 1 97 ? -1.792 -2.067 15.630 1.00 8.05 143 ILE A N 1
ATOM 716 C CA . ILE A 1 97 ? -1.220 -1.355 14.498 1.00 8.05 143 ILE A CA 1
ATOM 717 C C . ILE A 1 97 ? 0.283 -1.321 14.651 1.00 7.80 143 ILE A C 1
ATOM 718 O O . ILE A 1 97 ? 0.798 -1.055 15.740 1.00 8.79 143 ILE A O 1
ATOM 723 N N . PHE A 1 98 ? 0.982 -1.596 13.559 1.00 6.97 144 PHE A N 1
ATOM 724 C CA . PHE A 1 98 ? 2.433 -1.554 13.548 1.00 6.77 144 PHE A CA 1
ATOM 725 C C . PHE A 1 98 ? 2.881 -0.443 12.628 1.00 7.03 144 PHE A C 1
ATOM 726 O O . PHE A 1 98 ? 2.235 -0.157 11.621 1.00 7.82 144 PHE A O 1
ATOM 734 N N . ASN A 1 99 ? 3.997 0.176 12.981 1.00 6.46 145 ASN A N 1
ATOM 735 C CA . ASN A 1 99 ? 4.650 1.127 12.110 1.00 6.19 145 ASN A CA 1
ATOM 736 C C . ASN A 1 99 ? 6.114 0.719 12.057 1.00 6.68 145 ASN A C 1
ATOM 737 O O . ASN A 1 99 ? 6.844 0.870 13.032 1.00 7.20 145 ASN A O 1
ATOM 742 N N . PHE A 1 100 ? 6.507 0.115 10.939 1.00 6.48 146 PHE A N 1
ATOM 743 C CA . PHE A 1 100 ? 7.878 -0.300 10.728 1.00 6.85 146 PHE A CA 1
ATOM 744 C C . PHE A 1 100 ? 8.661 0.890 10.255 1.00 5.59 146 PHE A C 1
ATOM 745 O O . PHE A 1 100 ? 8.149 1.699 9.486 1.00 6.96 146 PHE A O 1
ATOM 753 N N . HIS A 1 101 ? 9.902 1.008 10.692 1.00 6.13 147 HIS A N 1
ATOM 754 C CA . HIS A 1 101 ? 10.741 2.064 10.160 1.00 5.97 147 HIS A CA 1
ATOM 755 C C . HIS A 1 101 ? 12.191 1.779 10.415 1.00 6.02 147 HIS A C 1
ATOM 756 O O . HIS A 1 101 ? 12.549 0.988 11.278 1.00 6.86 147 HIS A O 1
ATOM 763 N N . VAL A 1 102 ? 13.022 2.457 9.646 1.00 6.41 148 VAL A N 1
ATOM 764 C CA . VAL A 1 102 ? 14.452 2.446 9.818 1.00 7.42 148 VAL A CA 1
ATOM 765 C C . VAL A 1 102 ? 14.817 3.045 11.158 1.00 6.87 148 VAL A C 1
ATOM 766 O O . VAL A 1 102 ? 14.199 4.009 11.605 1.00 7.99 148 VAL A O 1
ATOM 770 N N . TYR A 1 103 ? 15.829 2.467 11.788 1.00 6.96 149 TYR A N 1
ATOM 771 C CA . TYR A 1 103 ? 16.486 3.083 12.920 1.00 6.25 149 TYR A CA 1
ATOM 772 C C . TYR A 1 103 ? 17.932 3.235 12.528 1.00 6.84 149 TYR A C 1
ATOM 773 O O . TYR A 1 103 ? 18.665 2.250 12.428 1.00 8.15 149 TYR A O 1
ATOM 782 N N . SER A 1 104 ? 18.336 4.469 12.255 1.00 7.57 150 SER A N 1
ATOM 783 C CA . SER A 1 104 ? 19.693 4.718 11.810 1.00 8.73 150 SER A CA 1
ATOM 784 C C . SER A 1 104 ? 20.497 5.373 12.908 1.00 8.32 150 SER A C 1
ATOM 785 O O . SER A 1 104 ? 19.955 6.062 13.780 1.00 8.03 150 SER A O 1
ATOM 788 N N . GLN A 1 105 ? 21.802 5.164 12.836 1.00 8.28 151 GLN A N 1
ATOM 789 C CA . GLN A 1 105 ? 22.733 5.829 13.722 1.00 8.83 151 GLN A CA 1
ATOM 790 C C . GLN A 1 105 ? 23.828 6.418 12.856 1.00 9.76 151 GLN A C 1
ATOM 791 O O . GLN A 1 105 ? 23.654 7.501 12.310 1.00 11.95 151 GLN A O 1
ATOM 797 N N . ARG A 1 106 ? 24.926 5.696 12.687 1.00 10.36 152 ARG A N 1
ATOM 798 C CA . ARG A 1 106 ? 26.053 6.216 11.921 1.00 10.89 152 ARG A CA 1
ATOM 799 C C . ARG A 1 106 ? 25.969 5.903 10.429 1.00 11.04 152 ARG A C 1
ATOM 800 O O . ARG A 1 106 ? 26.537 6.624 9.610 1.00 12.11 152 ARG A O 1
ATOM 808 N N . GLN A 1 107 ? 25.275 4.828 10.074 1.00 11.31 153 GLN A N 1
ATOM 809 C CA . GLN A 1 107 ? 25.290 4.364 8.692 1.00 11.72 153 GLN A CA 1
ATOM 810 C C . GLN A 1 107 ? 23.909 4.276 8.070 1.00 11.33 153 GLN A C 1
ATOM 811 O O . GLN A 1 107 ? 22.939 3.876 8.708 1.00 12.06 153 GLN A O 1
ATOM 817 N N . GLY A 1 108 ? 23.835 4.626 6.794 1.00 11.29 154 GLY A N 1
ATOM 818 C CA . GLY A 1 108 ? 22.610 4.454 6.044 1.00 10.89 154 GLY A CA 1
ATOM 819 C C . GLY A 1 108 ? 22.608 3.130 5.308 1.00 10.29 154 GLY A C 1
ATOM 820 O O . GLY A 1 108 ? 23.353 2.205 5.638 1.00 10.50 154 GLY A O 1
ATOM 821 N N . TRP A 1 109 ? 21.767 3.055 4.289 1.00 10.51 155 TRP A N 1
ATOM 822 C CA . TRP A 1 109 ? 21.602 1.854 3.485 1.00 11.00 155 TRP A CA 1
ATOM 823 C C . TRP A 1 109 ? 22.922 1.283 2.968 1.00 11.89 155 TRP A C 1
ATOM 824 O O . TRP A 1 109 ? 23.231 0.114 3.198 1.00 11.43 155 TRP A O 1
ATOM 835 N N . GLU A 1 110 ? 23.709 2.110 2.291 1.00 14.50 156 GLU A N 1
ATOM 836 C CA . GLU A 1 110 ? 24.957 1.646 1.699 1.00 16.49 156 GLU A CA 1
ATOM 837 C C . GLU A 1 110 ? 26.034 1.366 2.738 1.00 15.33 156 GLU A C 1
ATOM 838 O O . GLU A 1 110 ? 26.842 0.454 2.579 1.00 16.67 156 GLU A O 1
ATOM 844 N N . GLY A 1 111 ? 26.043 2.152 3.807 1.00 13.30 157 GLY A N 1
ATOM 845 C CA . GLY A 1 111 ? 27.123 2.091 4.775 1.00 12.47 157 GLY A CA 1
ATOM 846 C C . GLY A 1 111 ? 26.939 1.030 5.839 1.00 11.81 157 GLY A C 1
ATOM 847 O O . GLY A 1 111 ? 27.882 0.686 6.552 1.00 12.09 157 GLY A O 1
ATOM 848 N N . SER A 1 112 ? 25.727 0.501 5.949 1.00 10.48 158 SER A N 1
ATOM 849 C CA . SER A 1 112 ? 25.441 -0.478 6.984 1.00 10.43 158 SER A CA 1
ATOM 850 C C . SER A 1 112 ? 26.353 -1.678 6.805 1.00 11.35 158 SER A C 1
ATOM 851 O O . SER A 1 112 ? 26.682 -2.062 5.682 1.00 12.34 158 SER A O 1
ATOM 854 N N . ARG A 1 113 ? 26.773 -2.279 7.905 1.00 12.28 159 ARG A N 1
ATOM 855 C CA . ARG A 1 113 ? 27.548 -3.496 7.778 1.00 14.09 159 ARG A CA 1
ATOM 856 C C . ARG A 1 113 ? 26.860 -4.604 8.536 1.00 13.51 159 ARG A C 1
ATOM 857 O O . ARG A 1 113 ? 25.913 -4.349 9.278 1.00 12.37 159 ARG A O 1
ATOM 865 N N . PRO A 1 114 ? 27.321 -5.846 8.337 1.00 14.77 160 PRO A N 1
ATOM 866 C CA . PRO A 1 114 ? 26.689 -6.964 9.031 1.00 14.45 160 PRO A CA 1
ATOM 867 C C . PRO A 1 114 ? 26.687 -6.776 10.537 1.00 12.81 160 PRO A C 1
ATOM 868 O O . PRO A 1 114 ? 27.590 -6.181 11.126 1.00 13.89 160 PRO A O 1
ATOM 872 N N . GLY A 1 115 ? 25.646 -7.298 11.156 1.00 10.13 161 GLY A N 1
ATOM 873 C CA . GLY A 1 115 ? 25.501 -7.199 12.590 1.00 9.89 161 GLY A CA 1
ATOM 874 C C . GLY A 1 115 ? 24.055 -6.937 12.916 1.00 9.95 161 GLY A C 1
ATOM 875 O O . GLY A 1 115 ? 23.321 -6.350 12.119 1.00 10.19 161 GLY A O 1
ATOM 876 N N . THR A 1 116 ? 23.636 -7.367 14.096 1.00 9.70 162 THR A N 1
ATOM 877 C CA . THR A 1 116 ? 22.248 -7.194 14.483 1.00 8.66 162 THR A CA 1
ATOM 878 C C . THR A 1 116 ? 22.102 -6.605 15.871 1.00 8.70 162 THR A C 1
ATOM 879 O O . THR A 1 116 ? 20.998 -6.507 16.375 1.00 9.38 162 THR A O 1
ATOM 883 N N . ASP A 1 117 ? 23.211 -6.230 16.500 1.00 8.54 163 ASP A N 1
ATOM 884 C CA . ASP A 1 117 ? 23.143 -5.674 17.852 1.00 9.64 163 ASP A CA 1
ATOM 885 C C . ASP A 1 117 ? 22.617 -4.248 17.763 1.00 9.27 163 ASP A C 1
ATOM 886 O O . ASP A 1 117 ? 23.234 -3.411 17.110 1.00 8.06 163 ASP A O 1
ATOM 891 N N . PRO A 1 118 ? 21.470 -3.963 18.407 1.00 8.43 164 PRO A N 1
ATOM 892 C CA . PRO A 1 118 ? 20.937 -2.595 18.356 1.00 8.13 164 PRO A CA 1
ATOM 893 C C . PRO A 1 118 ? 21.945 -1.554 18.843 1.00 8.10 164 PRO A C 1
ATOM 894 O O . PRO A 1 118 ? 21.861 -0.399 18.440 1.00 9.42 164 PRO A O 1
ATOM 898 N N . ALA A 1 119 ? 22.876 -1.950 19.706 1.00 8.43 165 ALA A N 1
ATOM 899 C CA . ALA A 1 119 ? 23.848 -1.010 20.247 1.00 8.91 165 ALA A CA 1
ATOM 900 C C . ALA A 1 119 ? 24.926 -0.652 19.236 1.00 8.96 165 ALA A C 1
ATOM 901 O O . ALA A 1 119 ? 25.710 0.260 19.465 1.00 9.96 165 ALA A O 1
ATOM 903 N N . ASP A 1 120 ? 24.968 -1.381 18.127 1.00 9.16 166 ASP A N 1
ATOM 904 C CA . ASP A 1 120 ? 25.993 -1.180 17.118 1.00 9.57 166 ASP A CA 1
ATOM 905 C C . ASP A 1 120 ? 25.550 -0.061 16.194 1.00 9.18 166 ASP A C 1
ATOM 906 O O . ASP A 1 120 ? 24.585 -0.222 15.464 1.00 9.76 166 ASP A O 1
ATOM 911 N N . PRO A 1 121 ? 26.252 1.080 16.226 1.00 8.84 167 PRO A N 1
ATOM 912 C CA . PRO A 1 121 ? 25.789 2.241 15.458 1.00 9.66 167 PRO A CA 1
ATOM 913 C C . PRO A 1 121 ? 26.150 2.153 13.978 1.00 9.39 167 PRO A C 1
ATOM 914 O O . PRO A 1 121 ? 25.762 3.020 13.186 1.00 10.52 167 PRO A O 1
ATOM 918 N N . ASN A 1 122 ? 26.874 1.110 13.600 1.00 8.84 168 ASN A N 1
ATOM 919 C CA . ASN A 1 122 ? 27.245 0.957 12.202 1.00 10.24 168 ASN A CA 1
ATOM 920 C C . ASN A 1 122 ? 26.317 0.039 11.442 1.00 10.43 168 ASN A C 1
ATOM 921 O O . ASN A 1 122 ? 26.565 -0.286 10.291 1.00 11.11 168 ASN A O 1
ATOM 926 N N . VAL A 1 123 ? 25.233 -0.351 12.096 1.00 8.55 169 VAL A N 1
ATOM 927 C CA . VAL A 1 123 ? 24.208 -1.167 11.474 1.00 8.43 169 VAL A CA 1
ATOM 928 C C . VAL A 1 123 ? 22.998 -0.297 11.192 1.00 8.29 169 VAL A C 1
ATOM 929 O O . VAL A 1 123 ? 22.600 0.508 12.036 1.00 9.04 169 VAL A O 1
ATOM 933 N N . LEU A 1 124 ? 22.417 -0.441 10.007 1.00 7.39 170 LEU A N 1
ATOM 934 C CA . LEU A 1 124 ? 21.125 0.162 9.741 1.00 7.73 170 LEU A CA 1
ATOM 935 C C . LEU A 1 124 ? 20.083 -0.784 10.305 1.00 6.83 170 LEU A C 1
ATOM 936 O O . LEU A 1 124 ? 19.870 -1.887 9.785 1.00 8.21 170 LEU A O 1
ATOM 941 N N . HIS A 1 125 ? 19.437 -0.367 11.384 1.00 6.77 171 HIS A N 1
ATOM 942 C CA . HIS A 1 125 ? 18.530 -1.258 12.088 1.00 6.24 171 HIS A CA 1
ATOM 943 C C . HIS A 1 125 ? 17.109 -1.196 11.597 1.00 6.10 171 HIS A C 1
ATOM 944 O O . HIS A 1 125 ? 16.675 -0.196 11.029 1.00 6.98 171 HIS A O 1
ATOM 951 N N . ALA A 1 126 ? 16.396 -2.292 11.833 1.00 6.14 172 ALA A N 1
ATOM 952 C CA . ALA A 1 126 ? 14.986 -2.402 11.510 1.00 6.87 172 ALA A CA 1
ATOM 953 C C . ALA A 1 126 ? 14.215 -2.291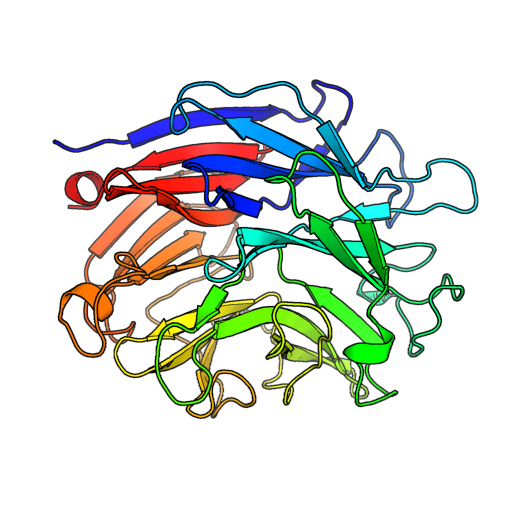 12.805 1.00 6.62 172 ALA A C 1
ATOM 954 O O . ALA A 1 126 ? 14.383 -3.120 13.699 1.00 6.67 172 ALA A O 1
ATOM 956 N N . ASN A 1 127 ? 13.382 -1.260 12.912 1.00 6.44 173 ASN A N 1
ATOM 957 C CA . ASN A 1 127 ? 12.516 -1.102 14.064 1.00 6.54 173 ASN A CA 1
ATOM 958 C C . ASN A 1 127 ? 11.071 -1.313 13.693 1.00 6.35 173 ASN A C 1
ATOM 959 O O . ASN A 1 127 ? 10.685 -1.198 12.533 1.00 6.41 173 ASN A O 1
ATOM 964 N N . VAL A 1 128 ? 10.263 -1.614 14.692 1.00 6.47 174 VAL A N 1
ATOM 965 C CA . VAL A 1 128 ? 8.827 -1.568 14.527 1.00 6.39 174 VAL A CA 1
ATOM 966 C C . VAL A 1 128 ? 8.226 -1.002 15.799 1.00 7.06 174 VAL A C 1
ATOM 967 O O . VAL A 1 128 ? 8.659 -1.337 16.907 1.00 7.74 174 VAL A O 1
ATOM 971 N N . ALA A 1 129 ? 7.289 -0.082 15.619 1.00 7.19 175 ALA A N 1
ATOM 972 C CA . ALA A 1 1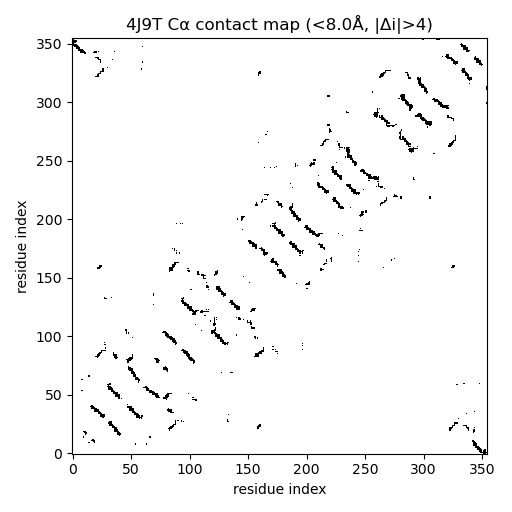29 ? 6.515 0.466 16.718 1.00 7.62 175 ALA A CA 1
ATOM 973 C C . ALA A 1 129 ? 5.152 -0.212 16.700 1.00 8.17 175 ALA A C 1
ATOM 974 O O . ALA A 1 129 ? 4.574 -0.460 15.637 1.00 8.00 175 ALA A O 1
ATOM 976 N N . THR A 1 130 ? 4.642 -0.522 17.881 1.00 7.70 176 THR A N 1
ATOM 977 C CA . THR A 1 130 ? 3.399 -1.248 18.014 1.00 8.41 176 THR A CA 1
ATOM 978 C C . THR A 1 130 ? 2.433 -0.416 18.830 1.00 8.31 176 THR A C 1
ATOM 979 O O . THR A 1 130 ? 2.793 0.132 19.872 1.00 9.51 176 THR A O 1
ATOM 983 N N . SER A 1 131 ? 1.206 -0.317 18.353 1.00 8.45 177 SER A N 1
ATOM 984 C CA . SER A 1 131 ? 0.197 0.425 19.081 1.00 7.87 177 SER A CA 1
ATOM 985 C C . SER A 1 131 ? -1.033 -0.421 19.234 1.00 9.14 177 SER A C 1
ATOM 986 O O . SER A 1 131 ? -1.530 -0.990 18.269 1.00 9.60 177 SER A O 1
ATOM 989 N N . THR A 1 132 ? -1.518 -0.510 20.464 1.00 9.19 178 THR A N 1
ATOM 990 C CA . THR A 1 132 ? -2.750 -1.222 20.730 1.00 10.19 178 THR A CA 1
ATOM 991 C C . THR A 1 132 ? -3.894 -0.260 21.026 1.00 11.07 178 THR A C 1
ATOM 992 O O . THR A 1 132 ? -4.980 -0.693 21.392 1.00 13.53 178 THR A O 1
ATOM 996 N N . ASP A 1 133 ? -3.653 1.040 20.863 1.00 9.94 179 ASP A N 1
ATOM 997 C CA . ASP A 1 133 ? -4.700 2.035 21.095 1.00 10.68 179 ASP A CA 1
ATOM 998 C C . ASP A 1 133 ? -5.002 2.886 19.862 1.00 11.01 179 ASP A C 1
ATOM 999 O O . ASP A 1 133 ? -5.249 4.083 19.973 1.00 12.38 179 ASP A O 1
ATOM 1004 N N . GLY A 1 134 ? -4.987 2.263 18.690 1.00 11.24 180 GLY A N 1
ATOM 1005 C CA . GLY A 1 134 ? -5.368 2.945 17.471 1.00 11.78 180 GLY A CA 1
ATOM 1006 C C . GLY A 1 134 ? -4.333 3.945 16.993 1.00 10.66 180 GLY A C 1
ATOM 1007 O O . GLY A 1 134 ? -4.652 4.877 16.263 1.00 11.00 180 GLY A O 1
ATOM 1008 N N . GLY A 1 135 ? -3.087 3.765 17.411 1.00 9.88 181 GLY A N 1
ATOM 1009 C CA . GLY A 1 135 ? -2.024 4.638 16.962 1.00 10.33 181 GLY A CA 1
ATOM 1010 C C . GLY A 1 135 ? -1.818 5.857 17.839 1.00 10.07 181 GLY A C 1
ATOM 1011 O O . GLY A 1 135 ? -1.085 6.769 17.470 1.00 10.06 181 GLY A O 1
ATOM 1012 N N . LEU A 1 136 ? -2.464 5.888 18.999 1.00 10.68 182 LEU A N 1
ATOM 1013 C CA . LEU A 1 136 ? -2.263 7.010 19.908 1.00 11.78 182 LEU A CA 1
ATOM 1014 C C . LEU A 1 136 ? -0.893 6.946 20.568 1.00 11.41 182 LEU A C 1
ATOM 1015 O O . LEU A 1 136 ? -0.189 7.947 20.656 1.00 13.73 182 LEU A O 1
ATOM 1020 N N . THR A 1 137 ? -0.526 5.764 21.047 1.00 11.20 183 THR A N 1
ATOM 1021 C CA . THR A 1 137 ? 0.760 5.573 21.694 1.00 11.60 183 THR A CA 1
ATOM 1022 C C . THR A 1 137 ? 1.433 4.312 21.180 1.00 10.88 183 THR A C 1
ATOM 1023 O O . THR A 1 137 ? 0.776 3.408 20.652 1.00 10.62 183 THR A O 1
ATOM 1027 N N . TRP A 1 138 ? 2.743 4.252 21.367 1.00 11.19 184 TRP A N 1
ATOM 1028 C CA . TRP A 1 138 ? 3.553 3.236 20.726 1.00 11.64 184 TRP A CA 1
ATOM 1029 C C . TRP A 1 138 ? 4.553 2.628 21.681 1.00 12.33 184 TRP A C 1
ATOM 1030 O O . TRP A 1 138 ? 5.096 3.306 22.552 1.00 15.08 184 TRP A O 1
ATOM 1041 N N . SER A 1 139 ? 4.794 1.339 21.499 1.00 12.33 185 SER A N 1
ATOM 1042 C CA . SER A 1 139 ? 5.933 0.680 22.095 1.00 11.87 185 SER A CA 1
ATOM 1043 C C . SER A 1 139 ? 6.868 0.354 20.940 1.00 11.59 185 SER A C 1
ATOM 1044 O O . SER A 1 139 ? 6.435 0.240 19.789 1.00 14.40 185 SER A O 1
ATOM 1047 N N . HIS A 1 140 ? 8.150 0.218 21.232 1.00 9.06 186 HIS A N 1
ATOM 1048 C CA . HIS A 1 140 ? 9.146 0.123 20.186 1.00 9.00 186 HIS A CA 1
ATOM 1049 C C . HIS A 1 140 ? 9.996 -1.108 20.336 1.00 8.14 186 HIS A C 1
ATOM 1050 O O . HIS A 1 140 ? 10.297 -1.542 21.454 1.00 9.39 186 HIS A O 1
ATOM 1057 N N . ARG A 1 141 ? 10.409 -1.640 19.192 1.00 8.31 187 ARG A N 1
ATOM 1058 C CA . ARG A 1 141 ? 11.301 -2.779 19.152 1.00 8.31 187 ARG A CA 1
ATOM 1059 C C . ARG A 1 141 ? 12.295 -2.607 18.036 1.00 7.67 187 ARG A C 1
ATOM 1060 O O . ARG A 1 141 ? 11.936 -2.199 16.933 1.00 8.60 187 ARG A O 1
ATOM 1068 N N . THR A 1 142 ? 13.543 -2.946 18.311 1.00 7.32 188 THR A N 1
ATOM 1069 C CA . THR A 1 142 ? 14.475 -3.214 17.238 1.00 6.94 188 THR A CA 1
ATOM 1070 C C . THR A 1 142 ? 14.391 -4.702 16.948 1.00 7.29 188 THR A C 1
ATOM 1071 O O . THR A 1 142 ? 14.529 -5.521 17.853 1.00 8.97 188 THR A O 1
ATOM 1075 N N . ILE A 1 143 ? 14.139 -5.051 15.694 1.00 8.02 189 ILE A N 1
ATOM 1076 C CA . ILE A 1 143 ? 13.897 -6.440 15.344 1.00 7.28 189 ILE A CA 1
ATOM 1077 C C . ILE A 1 143 ? 14.923 -6.966 14.348 1.00 7.67 189 ILE A C 1
ATOM 1078 O O . ILE A 1 143 ? 14.756 -8.043 13.802 1.00 7.65 189 ILE A O 1
ATOM 1083 N N . THR A 1 144 ? 15.993 -6.215 14.124 1.00 7.43 190 THR A N 1
ATOM 1084 C CA . THR A 1 144 ? 17.005 -6.636 13.165 1.00 6.79 190 THR A CA 1
ATOM 1085 C C . THR A 1 144 ? 17.439 -8.079 13.372 1.00 7.35 190 THR A C 1
ATOM 1086 O O . THR A 1 144 ? 17.488 -8.863 12.431 1.00 8.94 190 THR A O 1
ATOM 1090 N N . ALA A 1 145 ? 17.759 -8.437 14.608 1.00 8.47 191 ALA A N 1
ATOM 1091 C CA . ALA A 1 145 ? 18.214 -9.800 14.866 1.00 9.92 191 ALA A CA 1
ATOM 1092 C C . ALA A 1 145 ? 17.172 -10.840 14.458 1.00 10.65 191 ALA A C 1
ATOM 1093 O O . ALA A 1 145 ? 17.519 -11.914 13.966 1.00 15.10 191 ALA A O 1
ATOM 1095 N N . ASP A 1 146 ? 15.898 -10.515 14.630 1.00 9.31 192 ASP A N 1
ATOM 1096 C CA . ASP A 1 146 ? 14.817 -11.457 14.337 1.00 9.40 192 ASP A CA 1
ATOM 1097 C C . ASP A 1 146 ? 14.621 -11.695 12.852 1.00 8.27 192 ASP A C 1
ATOM 1098 O O . ASP A 1 146 ? 14.067 -12.716 12.455 1.00 9.24 192 ASP A O 1
ATOM 1103 N N . ILE A 1 147 ? 15.055 -10.741 12.036 1.00 7.87 193 ILE A N 1
ATOM 1104 C CA . ILE A 1 147 ? 14.759 -10.773 10.612 1.00 7.33 193 ILE A CA 1
ATOM 1105 C C . ILE A 1 147 ? 16.020 -10.863 9.773 1.00 8.14 193 ILE A C 1
ATOM 1106 O O . ILE A 1 147 ? 16.008 -10.568 8.575 1.00 9.32 193 ILE A O 1
ATOM 1111 N N . THR A 1 148 ? 17.101 -11.303 10.402 1.00 8.53 194 THR A N 1
ATOM 1112 C CA . THR A 1 148 ? 18.370 -11.461 9.717 1.00 9.25 194 THR A CA 1
ATOM 1113 C C . THR A 1 148 ? 18.878 -12.891 9.882 1.00 11.00 194 THR A C 1
ATOM 1114 O O . THR A 1 148 ? 19.773 -13.157 10.684 1.00 13.04 194 THR A O 1
ATOM 1118 N N . PRO A 1 149 ? 18.295 -13.826 9.119 1.00 11.79 195 PRO A N 1
ATOM 1119 C CA . PRO A 1 149 ? 18.650 -15.241 9.271 1.00 11.83 195 PRO A CA 1
ATOM 1120 C C . PRO A 1 149 ? 20.015 -15.571 8.686 1.00 12.63 195 PRO A C 1
ATOM 1121 O O . PRO A 1 149 ? 20.555 -16.633 8.966 1.00 14.38 195 PRO A O 1
ATOM 1125 N N . ASP A 1 150 ? 20.563 -14.663 7.891 1.00 12.12 196 ASP A N 1
ATOM 1126 C CA . ASP A 1 150 ? 21.890 -14.830 7.322 1.00 12.80 196 ASP A CA 1
ATOM 1127 C C . ASP A 1 150 ? 22.724 -13.664 7.809 1.00 13.73 196 ASP A C 1
ATOM 1128 O O . ASP A 1 150 ? 22.428 -12.516 7.499 1.00 12.65 196 ASP A O 1
ATOM 1133 N N . PRO A 1 151 ? 23.765 -13.950 8.597 1.00 15.81 197 PRO A N 1
ATOM 1134 C CA . PRO A 1 151 ? 24.544 -12.862 9.198 1.00 17.43 197 PRO A CA 1
ATOM 1135 C C . PRO A 1 151 ? 25.278 -12.059 8.141 1.00 17.92 197 PRO A C 1
ATOM 1136 O O . PRO A 1 151 ? 25.806 -10.987 8.436 1.00 20.59 197 PRO A O 1
ATOM 1140 N N . GLY A 1 152 ? 25.310 -12.580 6.920 1.00 17.64 198 GLY A N 1
ATOM 1141 C CA . GLY A 1 152 ? 25.931 -11.887 5.811 1.00 18.66 198 GLY A CA 1
ATOM 1142 C C . GLY A 1 152 ? 25.097 -10.742 5.284 1.00 18.13 198 GLY A C 1
ATOM 1143 O O . GLY A 1 152 ? 25.596 -9.892 4.553 1.00 19.84 198 GLY A O 1
ATOM 1144 N N . TRP A 1 153 ? 23.816 -10.715 5.636 1.00 14.42 199 TRP A N 1
ATOM 1145 C CA . TRP A 1 153 ? 22.965 -9.614 5.215 1.00 14.39 199 TRP A CA 1
ATOM 1146 C C . TRP A 1 153 ? 23.486 -8.343 5.864 1.00 15.87 199 TRP A C 1
ATOM 1147 O O . TRP A 1 153 ? 23.588 -8.252 7.087 1.00 19.96 199 TRP A O 1
ATOM 1158 N N . ARG A 1 154 ? 23.833 -7.373 5.029 1.00 12.64 200 ARG A N 1
ATOM 1159 C CA . ARG A 1 154 ? 24.575 -6.188 5.453 1.00 14.39 200 ARG A CA 1
ATOM 1160 C C . ARG A 1 154 ? 23.663 -5.034 5.842 1.00 11.27 200 ARG A C 1
ATOM 1161 O O . ARG A 1 154 ? 24.058 -4.153 6.589 1.00 11.39 200 ARG A O 1
ATOM 1169 N N . SER A 1 155 ? 22.446 -5.035 5.320 1.00 9.18 201 SER A N 1
ATOM 1170 C CA . SER A 1 155 ? 21.601 -3.867 5.422 1.00 8.22 201 SER A CA 1
ATOM 1171 C C . SER A 1 155 ? 20.177 -4.276 5.128 1.00 7.22 201 SER A C 1
ATOM 1172 O O . SER A 1 155 ? 19.943 -5.268 4.442 1.00 8.26 201 SER A O 1
ATOM 1175 N N . ARG A 1 156 ? 19.225 -3.509 5.636 1.00 7.45 202 ARG A N 1
ATOM 1176 C CA . ARG A 1 156 ? 17.829 -3.746 5.316 1.00 8.14 202 ARG A CA 1
ATOM 1177 C C . ARG A 1 156 ? 17.016 -2.515 5.611 1.00 7.76 202 ARG A C 1
ATOM 1178 O O . ARG A 1 156 ? 17.405 -1.680 6.428 1.00 8.09 202 ARG A O 1
ATOM 1186 N N . PHE A 1 157 ? 15.876 -2.411 4.945 1.00 7.17 203 PHE A N 1
ATOM 1187 C CA . PHE A 1 157 ? 14.857 -1.480 5.386 1.00 6.92 203 PHE A CA 1
ATOM 1188 C C . PHE A 1 157 ? 13.502 -1.987 4.954 1.00 6.03 203 PHE A C 1
ATOM 1189 O O . PHE A 1 157 ? 13.362 -2.621 3.898 1.00 6.82 203 PHE A O 1
ATOM 1197 N N . ALA A 1 158 ? 12.512 -1.727 5.795 1.00 6.57 204 ALA A N 1
ATOM 1198 C CA . ALA A 1 158 ? 11.130 -2.009 5.465 1.00 6.21 204 ALA A CA 1
ATOM 1199 C C . ALA A 1 158 ? 10.724 -1.037 4.377 1.00 6.14 204 ALA A C 1
ATOM 1200 O O . ALA A 1 158 ? 10.961 0.159 4.489 1.00 6.67 204 ALA A O 1
ATOM 1202 N N . ALA A 1 159 ? 10.104 -1.543 3.319 1.00 6.39 205 ALA A N 1
ATOM 1203 C CA . ALA A 1 159 ? 9.626 -0.673 2.259 1.00 6.78 205 ALA A CA 1
ATOM 1204 C C . ALA A 1 159 ? 8.528 0.211 2.825 1.00 6.11 205 ALA A C 1
ATOM 1205 O O . ALA A 1 159 ? 7.538 -0.291 3.344 1.00 7.27 205 ALA A O 1
ATOM 1207 N N . SER A 1 160 ? 8.713 1.528 2.759 1.00 6.56 206 SER A N 1
ATOM 1208 C CA . SER A 1 160 ? 7.713 2.438 3.302 1.00 7.09 206 SER A CA 1
ATOM 1209 C C . SER A 1 160 ? 6.403 2.296 2.542 1.00 6.43 206 SER A C 1
ATOM 1210 O O . SER A 1 160 ? 6.391 1.995 1.352 1.00 7.46 206 SER A O 1
ATOM 1213 N N . GLY A 1 161 ? 5.297 2.488 3.248 1.00 5.86 207 GLY A N 1
ATOM 1214 C CA . GLY A 1 161 ? 3.991 2.316 2.655 1.00 6.80 207 GLY A CA 1
ATOM 1215 C C . GLY A 1 161 ? 3.076 1.593 3.617 1.00 6.12 207 GLY A C 1
ATOM 1216 O O . GLY A 1 161 ? 2.837 2.056 4.735 1.00 7.12 207 GLY A O 1
ATOM 1217 N N . GLU A 1 162 ? 2.562 0.449 3.188 1.00 7.00 208 GLU A N 1
ATOM 1218 C CA . GLU A 1 162 ? 1.661 -0.316 4.023 1.00 6.67 208 GLU A CA 1
ATOM 1219 C C . GLU A 1 162 ? 1.771 -1.802 3.728 1.00 6.52 208 GLU A C 1
ATOM 1220 O O . GLU A 1 162 ? 1.701 -2.225 2.572 1.00 7.00 208 GLU A O 1
ATOM 1226 N N . GLY A 1 163 ? 1.929 -2.585 4.788 1.00 6.03 209 GLY A N 1
ATOM 1227 C CA . GLY A 1 163 ? 1.943 -4.029 4.696 1.00 5.79 209 GLY A CA 1
ATOM 1228 C C . GLY A 1 163 ? 0.549 -4.601 4.791 1.00 6.66 209 GLY A C 1
ATOM 1229 O O . GLY A 1 163 ? -0.443 -3.869 4.803 1.00 7.03 209 GLY A O 1
ATOM 1230 N N . ILE A 1 164 ? 0.474 -5.924 4.867 1.00 6.98 210 ILE A N 1
ATOM 1231 C CA . ILE A 1 164 ? -0.800 -6.605 4.709 1.00 6.53 210 ILE A CA 1
ATOM 1232 C C . ILE A 1 164 ? -0.992 -7.687 5.757 1.00 6.79 210 ILE A C 1
ATOM 1233 O O . ILE A 1 164 ? -0.039 -8.126 6.408 1.00 7.19 210 ILE A O 1
ATOM 1238 N N . GLN A 1 165 ? -2.242 -8.096 5.918 1.00 6.81 211 GLN A N 1
ATOM 1239 C CA . GLN A 1 165 ? -2.551 -9.294 6.671 1.00 7.49 211 GLN A CA 1
ATOM 1240 C C . GLN A 1 165 ? -3.248 -10.273 5.738 1.00 7.30 211 GLN A C 1
ATOM 1241 O O . GLN A 1 165 ? -4.213 -9.911 5.066 1.00 8.53 211 GLN A O 1
ATOM 1247 N N . LEU A 1 166 ? -2.767 -11.510 5.685 1.00 7.00 212 LEU A N 1
ATOM 1248 C CA . LEU A 1 166 ? -3.430 -12.506 4.847 1.00 7.15 212 LEU A CA 1
ATOM 1249 C C . LEU A 1 166 ? -4.818 -12.816 5.376 1.00 7.49 212 LEU A C 1
ATOM 1250 O O . LEU A 1 166 ? -5.020 -12.942 6.587 1.00 9.24 212 LEU A O 1
ATOM 1255 N N . ARG A 1 167 ? -5.765 -12.962 4.459 1.00 8.24 213 ARG A N 1
ATOM 1256 C CA . ARG A 1 167 ? -7.127 -13.340 4.815 1.00 9.36 213 ARG A CA 1
ATOM 1257 C C . ARG A 1 167 ? -7.419 -14.802 4.486 1.00 9.78 213 ARG A C 1
ATOM 1258 O O . ARG A 1 167 ? -8.358 -15.382 5.024 1.00 10.85 213 ARG A O 1
ATOM 1266 N N . TYR A 1 168 ? -6.628 -15.389 3.592 1.00 9.02 214 TYR A N 1
ATOM 1267 C CA . TYR A 1 168 ? -6.943 -16.718 3.079 1.00 9.28 214 TYR A CA 1
ATOM 1268 C C . TYR A 1 168 ? -5.939 -17.770 3.484 1.00 10.23 214 TYR A C 1
ATOM 1269 O O . TYR A 1 168 ? -4.798 -17.472 3.821 1.00 10.66 214 TYR A O 1
ATOM 1278 N N . GLY A 1 169 ? -6.376 -19.019 3.414 1.00 11.87 215 GLY A N 1
ATOM 1279 C CA . GLY A 1 169 ? -5.461 -20.141 3.450 1.00 12.79 215 GLY A CA 1
ATOM 1280 C C . GLY A 1 169 ? -4.953 -20.497 4.825 1.00 12.40 215 GLY A C 1
ATOM 1281 O O . GLY A 1 169 ? -5.406 -19.956 5.830 1.00 11.93 215 GLY A O 1
ATOM 1282 N N . PRO A 1 170 ? -4.001 -21.429 4.878 1.00 14.32 216 PRO A N 1
ATOM 1283 C CA . PRO A 1 170 ? -3.480 -21.932 6.150 1.00 14.62 216 PRO A CA 1
ATOM 1284 C C . PRO A 1 170 ? -2.756 -20.860 6.954 1.00 14.25 216 PRO A C 1
ATOM 1285 O O . PRO A 1 170 ? -2.624 -21.002 8.166 1.00 15.64 216 PRO A O 1
ATOM 1289 N N . HIS A 1 171 ? -2.296 -19.801 6.301 1.00 13.39 217 HIS A N 1
ATOM 1290 C CA . HIS A 1 171 ? -1.589 -18.754 7.024 1.00 13.55 217 HIS A CA 1
ATOM 1291 C C . HIS A 1 171 ? -2.443 -17.513 7.216 1.00 12.04 217 HIS A C 1
ATOM 1292 O O . HIS A 1 171 ? -1.924 -16.450 7.518 1.00 11.82 217 HIS A O 1
ATOM 1299 N N . ALA A 1 172 ? -3.753 -17.647 7.044 1.00 10.83 218 ALA A N 1
ATOM 1300 C CA . ALA A 1 172 ? -4.650 -16.528 7.281 1.00 10.41 218 ALA A CA 1
ATOM 1301 C C . ALA A 1 172 ? -4.320 -15.889 8.629 1.00 10.35 218 ALA A C 1
ATOM 1302 O O . ALA A 1 172 ? -4.124 -16.577 9.628 1.00 11.50 218 ALA A O 1
ATOM 1304 N N . GLY A 1 173 ? -4.239 -14.564 8.640 1.00 9.32 219 GLY A N 1
ATOM 1305 C CA . GLY A 1 173 ? -3.878 -13.826 9.838 1.00 8.56 219 GLY A CA 1
ATOM 1306 C C . GLY A 1 173 ? -2.428 -13.391 9.845 1.00 8.76 219 GLY A C 1
ATOM 1307 O O . GLY A 1 173 ? -2.034 -12.516 10.611 1.00 9.22 219 GLY A O 1
ATOM 1308 N N . ARG A 1 174 ? -1.626 -13.997 8.980 1.00 7.99 220 ARG A N 1
ATOM 1309 C CA . ARG A 1 174 ? -0.221 -13.641 8.888 1.00 7.67 220 ARG A CA 1
ATOM 1310 C C . ARG A 1 174 ? -0.059 -12.173 8.509 1.00 7.77 220 ARG A C 1
ATOM 1311 O O . ARG A 1 174 ? -0.727 -11.677 7.598 1.00 7.98 220 ARG A O 1
ATOM 1319 N N . LEU A 1 175 ? 0.829 -11.489 9.218 1.00 7.56 221 LEU A N 1
ATOM 1320 C CA . LEU A 1 175 ? 1.168 -10.103 8.907 1.00 7.69 221 LEU A CA 1
ATOM 1321 C C . LEU A 1 175 ? 2.421 -10.115 8.053 1.00 7.83 221 LEU A C 1
ATOM 1322 O O . LEU A 1 175 ? 3.386 -10.789 8.384 1.00 8.56 221 LEU A O 1
ATOM 1327 N N . ILE A 1 176 ? 2.412 -9.371 6.951 1.00 7.24 222 ILE A N 1
ATOM 1328 C CA . ILE A 1 176 ? 3.550 -9.375 6.037 1.00 7.00 222 ILE A CA 1
ATOM 1329 C C . ILE A 1 176 ? 3.991 -7.963 5.705 1.00 6.60 222 ILE A C 1
ATOM 1330 O O . ILE A 1 176 ? 3.203 -7.158 5.210 1.00 7.34 222 ILE A O 1
ATOM 1335 N N . GLN A 1 177 ? 5.259 -7.687 5.985 1.00 6.77 223 GLN A N 1
ATOM 1336 C CA . GLN A 1 177 ? 5.886 -6.409 5.689 1.00 6.18 223 GLN A CA 1
ATOM 1337 C C . GLN A 1 177 ? 7.078 -6.664 4.777 1.00 6.26 223 GLN A C 1
ATOM 1338 O O . GLN A 1 177 ? 7.924 -7.500 5.083 1.00 7.10 223 GLN A O 1
ATOM 1344 N N . GLN A 1 178 ? 7.150 -5.964 3.651 1.00 6.12 224 GLN A N 1
ATOM 1345 C CA . GLN A 1 178 ? 8.282 -6.167 2.758 1.00 6.51 224 GLN A CA 1
ATOM 1346 C C . GLN A 1 178 ? 9.509 -5.410 3.199 1.00 6.10 224 GLN A C 1
ATOM 1347 O O . GLN A 1 178 ? 9.422 -4.281 3.689 1.00 7.18 224 GLN A O 1
ATOM 1353 N N . TYR A 1 179 ? 10.654 -6.044 2.986 1.00 6.33 225 TYR A N 1
ATOM 1354 C CA . TYR A 1 179 ? 11.952 -5.423 3.175 1.00 6.35 225 TYR A CA 1
ATOM 1355 C C . TYR A 1 179 ? 12.763 -5.528 1.907 1.00 7.08 225 TYR A C 1
ATOM 1356 O O . TYR A 1 179 ? 12.553 -6.419 1.081 1.00 7.41 225 TYR A O 1
ATOM 1365 N N . ALA A 1 180 ? 13.710 -4.616 1.785 1.00 7.76 226 ALA A N 1
ATOM 1366 C CA . ALA A 1 180 ? 14.804 -4.776 0.857 1.00 8.67 226 ALA A CA 1
ATOM 1367 C C . ALA A 1 180 ? 16.038 -5.020 1.697 1.00 7.89 226 ALA A C 1
ATOM 1368 O O . ALA A 1 180 ? 16.181 -4.446 2.788 1.00 7.86 226 ALA A O 1
ATOM 1370 N N . ILE A 1 181 ? 16.927 -5.874 1.208 1.00 7.71 227 ILE A N 1
ATOM 1371 C CA . ILE A 1 181 ? 18.161 -6.153 1.918 1.00 7.97 227 ILE A CA 1
ATOM 1372 C C . ILE A 1 181 ? 19.335 -6.052 0.973 1.00 8.61 227 ILE A C 1
ATOM 1373 O O . ILE A 1 181 ? 19.175 -6.171 -0.236 1.00 9.26 227 ILE A O 1
ATOM 1378 N N . ILE A 1 182 ? 20.516 -5.829 1.531 1.00 8.33 228 ILE A N 1
ATOM 1379 C CA . ILE A 1 182 ? 21.746 -6.049 0.796 1.00 9.53 228 ILE A CA 1
ATOM 1380 C C . ILE A 1 182 ? 22.321 -7.335 1.347 1.00 10.16 228 ILE A C 1
ATOM 1381 O O . ILE A 1 182 ? 22.596 -7.433 2.543 1.00 10.39 228 ILE A O 1
ATOM 1386 N N . ASN A 1 183 ? 22.475 -8.337 0.490 1.00 12.89 229 ASN A N 1
ATOM 1387 C CA . ASN A 1 183 ? 22.952 -9.627 0.952 1.00 15.88 229 ASN A CA 1
ATOM 1388 C C . ASN A 1 183 ? 24.471 -9.668 0.985 1.00 18.04 229 ASN A C 1
ATOM 1389 O O . ASN A 1 183 ? 25.132 -8.663 0.714 1.00 17.60 229 ASN A O 1
ATOM 1394 N N . ALA A 1 184 ? 25.021 -10.829 1.323 1.00 19.30 230 ALA A N 1
ATOM 1395 C CA . ALA A 1 184 ? 26.459 -10.952 1.482 1.00 21.18 230 ALA A CA 1
ATOM 1396 C C . ALA A 1 184 ? 27.194 -10.615 0.189 1.00 21.77 230 ALA A C 1
ATOM 1397 O O . ALA A 1 184 ? 28.242 -9.967 0.211 1.00 22.32 230 ALA A O 1
ATOM 1399 N N . ALA A 1 185 ? 26.632 -11.040 -0.937 1.00 20.12 231 ALA A N 1
ATOM 1400 C CA . ALA A 1 185 ? 27.268 -10.830 -2.232 1.00 20.08 231 ALA A CA 1
ATOM 1401 C C . ALA A 1 185 ? 27.059 -9.412 -2.769 1.00 18.85 231 ALA A C 1
ATOM 1402 O O . ALA A 1 185 ? 27.486 -9.100 -3.882 1.00 20.16 231 ALA A O 1
ATOM 1404 N N . GLY A 1 186 ? 26.401 -8.561 -1.984 1.00 17.78 232 GLY A N 1
ATOM 1405 C CA . GLY A 1 186 ? 26.183 -7.179 -2.377 1.00 16.58 232 GLY A CA 1
ATOM 1406 C C . GLY A 1 186 ? 24.952 -6.957 -3.234 1.00 15.66 232 GLY A C 1
ATOM 1407 O O . GLY A 1 186 ? 24.704 -5.849 -3.714 1.00 16.45 232 GLY A O 1
ATOM 1408 N N . ALA A 1 187 ? 24.172 -8.012 -3.434 1.00 13.07 233 ALA A N 1
ATOM 1409 C CA . ALA A 1 187 ? 22.958 -7.905 -4.225 1.00 12.38 233 ALA A CA 1
ATOM 1410 C C . ALA A 1 187 ? 21.847 -7.296 -3.385 1.00 11.26 233 ALA A C 1
ATOM 1411 O O . ALA A 1 187 ? 21.786 -7.487 -2.168 1.00 12.18 233 ALA A O 1
ATOM 1413 N N . ILE A 1 188 ? 20.967 -6.553 -4.036 1.00 9.89 234 ILE A N 1
ATOM 1414 C CA . ILE A 1 188 ? 19.776 -6.090 -3.365 1.00 9.17 234 ILE A CA 1
ATOM 1415 C C . ILE A 1 188 ? 18.673 -7.097 -3.631 1.00 8.86 234 ILE A C 1
ATOM 1416 O O . ILE A 1 188 ? 18.348 -7.388 -4.786 1.00 9.65 234 ILE A O 1
ATOM 1421 N N . GLN A 1 189 ? 18.122 -7.651 -2.559 1.00 8.67 235 GLN A N 1
ATOM 1422 C CA . GLN A 1 189 ? 17.046 -8.612 -2.684 1.00 8.39 235 GLN A CA 1
ATOM 1423 C C . GLN A 1 189 ? 15.826 -8.122 -1.955 1.00 7.86 235 GLN A C 1
ATOM 1424 O O . GLN A 1 189 ? 15.904 -7.222 -1.115 1.00 8.10 235 GLN A O 1
ATOM 1430 N N . ALA A 1 190 ? 14.698 -8.740 -2.274 1.00 7.93 236 ALA A N 1
ATOM 1431 C CA . ALA A 1 190 ? 13.460 -8.468 -1.579 1.00 7.97 236 ALA A CA 1
ATOM 1432 C C . ALA A 1 190 ? 13.214 -9.618 -0.633 1.00 7.92 236 ALA A C 1
ATOM 1433 O O . ALA A 1 190 ? 13.568 -10.753 -0.930 1.00 9.59 236 ALA A O 1
ATOM 1435 N N . VAL A 1 191 ? 12.623 -9.336 0.516 1.00 7.77 237 VAL A N 1
ATOM 1436 C CA . VAL A 1 191 ? 12.257 -10.418 1.413 1.00 7.45 237 VAL A CA 1
ATOM 1437 C C . VAL A 1 191 ? 11.043 -10.002 2.205 1.00 7.16 237 VAL A C 1
ATOM 1438 O O . VAL A 1 191 ? 10.920 -8.845 2.602 1.00 8.48 237 VAL A O 1
ATOM 1442 N N . SER A 1 192 ? 10.128 -10.937 2.402 1.00 6.71 238 SER A N 1
ATOM 1443 C CA . SER A 1 192 ? 9.001 -10.697 3.277 1.00 7.16 238 SER A CA 1
ATOM 1444 C C . SER A 1 192 ? 9.402 -10.966 4.704 1.00 7.95 238 SER A C 1
ATOM 1445 O O . SER A 1 192 ? 10.022 -11.977 4.999 1.00 9.17 238 SER A O 1
ATOM 1448 N N . VAL A 1 193 ? 9.020 -10.056 5.584 1.00 6.98 239 VAL A N 1
ATOM 1449 C CA . VAL A 1 193 ? 9.125 -10.266 7.008 1.00 7.23 239 VAL A CA 1
ATOM 1450 C C . VAL A 1 193 ? 7.711 -10.462 7.508 1.00 7.58 239 VAL A C 1
ATOM 1451 O O . VAL A 1 193 ? 6.802 -9.734 7.133 1.00 7.84 239 VAL A O 1
ATOM 1455 N N . TYR A 1 194 ? 7.495 -11.487 8.314 1.00 7.15 240 TYR A N 1
ATOM 1456 C CA . TYR A 1 194 ? 6.128 -11.811 8.652 1.00 7.42 240 TYR A CA 1
ATOM 1457 C C . TYR A 1 194 ? 5.981 -12.327 10.063 1.00 7.95 240 TYR A C 1
ATOM 1458 O O . TYR A 1 194 ? 6.956 -12.699 10.709 1.00 8.30 240 TYR A O 1
ATOM 1467 N N . SER A 1 195 ? 4.742 -12.323 10.529 1.00 8.00 241 SER A N 1
ATOM 1468 C CA . SER A 1 195 ? 4.420 -12.782 11.860 1.00 8.34 241 SER A CA 1
ATOM 1469 C C . SER A 1 195 ? 3.174 -13.627 11.776 1.00 8.14 241 SER A C 1
ATOM 1470 O O . SER A 1 195 ? 2.192 -13.230 11.144 1.00 8.48 241 SER A O 1
ATOM 1473 N N . ASP A 1 196 ? 3.222 -14.786 12.418 1.00 9.26 242 ASP A N 1
ATOM 1474 C CA . ASP A 1 196 ? 2.060 -15.651 12.520 1.00 9.90 242 ASP A CA 1
ATOM 1475 C C . ASP A 1 196 ? 1.464 -15.627 13.913 1.00 10.22 242 ASP A C 1
ATOM 1476 O O . ASP A 1 196 ? 0.585 -16.433 14.229 1.00 11.41 242 ASP A O 1
ATOM 1481 N N . ASP A 1 197 ? 1.950 -14.713 14.752 1.00 9.98 243 ASP A N 1
ATOM 1482 C CA . ASP A 1 197 ? 1.420 -14.583 16.103 1.00 9.36 243 ASP A CA 1
ATOM 1483 C C . ASP A 1 197 ? 1.065 -13.140 16.410 1.00 9.77 243 ASP A C 1
ATOM 1484 O O . ASP A 1 197 ? 1.256 -12.652 17.529 1.00 11.61 243 ASP A O 1
ATOM 1489 N N . HIS A 1 198 ? 0.535 -12.464 15.400 1.00 8.81 244 HIS A N 1
ATOM 1490 C CA . HIS A 1 198 ? -0.067 -11.160 15.604 1.00 9.11 244 HIS A CA 1
ATOM 1491 C C . HIS A 1 198 ? 0.941 -10.120 16.050 1.00 9.56 244 HIS A C 1
ATOM 1492 O O . HIS A 1 198 ? 0.618 -9.179 16.764 1.00 10.64 244 HIS A O 1
ATOM 1499 N N . GLY A 1 199 ? 2.163 -10.284 15.566 1.00 9.36 245 GLY A N 1
ATOM 1500 C CA . GLY A 1 199 ? 3.194 -9.292 15.760 1.00 9.51 245 GLY A CA 1
ATOM 1501 C C . GLY A 1 199 ? 4.050 -9.515 16.984 1.00 9.57 245 GLY A C 1
ATOM 1502 O O . GLY A 1 199 ? 4.946 -8.719 17.254 1.00 11.11 245 GLY A O 1
ATOM 1503 N N . ARG A 1 200 ? 3.783 -10.582 17.733 1.00 9.97 246 ARG A N 1
ATOM 1504 C CA . ARG A 1 200 ? 4.616 -10.884 18.883 1.00 10.75 246 ARG A CA 1
ATOM 1505 C C . ARG A 1 200 ? 6.021 -11.227 18.405 1.00 11.37 246 ARG A C 1
ATOM 1506 O O . ARG A 1 200 ? 7.017 -10.787 18.981 1.00 12.23 246 ARG A O 1
ATOM 1514 N N . THR A 1 201 ? 6.101 -12.014 17.337 1.00 11.01 247 THR A N 1
ATOM 1515 C CA . THR A 1 201 ? 7.399 -12.343 16.780 1.00 11.42 247 THR A CA 1
ATOM 1516 C C . THR A 1 201 ? 7.382 -12.163 15.273 1.00 9.60 247 THR A C 1
ATOM 1517 O O . THR A 1 201 ? 6.372 -12.403 14.609 1.00 10.14 247 THR A O 1
ATOM 1521 N N . TRP A 1 202 ? 8.519 -11.735 14.753 1.00 9.28 248 TRP A N 1
ATOM 1522 C CA . TRP A 1 202 ? 8.698 -11.485 13.337 1.00 7.99 248 TRP A CA 1
ATOM 1523 C C . TRP A 1 202 ? 9.868 -12.315 12.853 1.00 8.93 248 TRP A C 1
ATOM 1524 O O . TRP A 1 202 ? 10.822 -12.552 13.591 1.00 9.85 248 TRP A O 1
ATOM 1535 N N . ARG A 1 203 ? 9.793 -12.765 11.610 1.00 8.44 249 ARG A N 1
ATOM 1536 C CA . ARG A 1 203 ? 10.924 -13.437 10.995 1.00 8.54 249 ARG A CA 1
ATOM 1537 C C . ARG A 1 203 ? 10.989 -13.037 9.542 1.00 7.84 249 ARG A C 1
ATOM 1538 O O . ARG A 1 203 ? 10.017 -12.509 8.990 1.00 8.53 249 ARG A O 1
ATOM 1546 N N . ALA A 1 204 ? 12.140 -13.282 8.930 1.00 8.42 250 ALA A N 1
ATOM 1547 C CA . ALA A 1 204 ? 12.274 -13.119 7.498 1.00 8.97 250 ALA A CA 1
ATOM 1548 C C . ALA A 1 204 ? 11.969 -14.433 6.818 1.00 9.03 250 ALA A C 1
ATOM 1549 O O . ALA A 1 204 ? 12.217 -15.511 7.362 1.00 10.13 250 ALA A O 1
ATOM 1551 N N . GLY A 1 205 ? 11.425 -14.340 5.617 1.00 8.36 251 GLY A N 1
ATOM 1552 C CA . GLY A 1 205 ? 11.295 -15.499 4.765 1.00 7.99 251 GLY A CA 1
ATOM 1553 C C . GLY A 1 205 ? 12.563 -15.669 3.950 1.00 8.71 251 GLY A C 1
ATOM 1554 O O . GLY A 1 205 ? 13.655 -15.256 4.363 1.00 10.39 251 GLY A O 1
ATOM 1555 N N . GLU A 1 206 ? 12.415 -16.301 2.792 1.00 8.43 252 GLU A N 1
ATOM 1556 C CA . GLU A 1 206 ? 13.512 -16.485 1.865 1.00 9.24 252 GLU A CA 1
ATOM 1557 C C . GLU A 1 206 ? 13.636 -15.256 0.990 1.00 8.27 252 GLU A C 1
ATOM 1558 O O . GLU A 1 206 ? 12.672 -14.844 0.348 1.00 9.05 252 GLU A O 1
ATOM 1564 N N . ALA A 1 207 ? 14.824 -14.673 0.959 1.00 8.80 253 ALA A N 1
ATOM 1565 C CA . ALA A 1 207 ? 15.054 -13.513 0.116 1.00 10.02 253 ALA A CA 1
ATOM 1566 C C . ALA A 1 207 ? 14.999 -13.926 -1.342 1.00 9.99 253 ALA A C 1
ATOM 1567 O O . ALA A 1 207 ? 15.299 -15.068 -1.686 1.00 11.92 253 ALA A O 1
ATOM 1569 N N . VAL A 1 208 ? 14.609 -12.999 -2.200 1.00 9.32 254 VAL A N 1
ATOM 1570 C CA . VAL A 1 208 ? 14.447 -13.342 -3.598 1.00 9.64 254 VAL A CA 1
ATOM 1571 C C . VAL A 1 208 ? 14.959 -12.241 -4.495 1.00 10.08 254 VAL A C 1
ATOM 1572 O O . VAL A 1 208 ? 14.856 -11.048 -4.188 1.00 9.05 254 VAL A O 1
ATOM 1576 N N . GLY A 1 209 ? 15.522 -12.669 -5.616 1.00 9.91 255 GLY A N 1
ATOM 1577 C CA . GLY A 1 209 ? 15.843 -11.766 -6.692 1.00 10.44 255 GLY A CA 1
ATOM 1578 C C . GLY A 1 209 ? 17.232 -11.200 -6.631 1.00 10.88 255 GLY A C 1
ATOM 1579 O O . GLY A 1 209 ? 18.008 -11.462 -5.713 1.00 12.39 255 GLY A O 1
ATOM 1580 N N . VAL A 1 210 ? 17.536 -10.419 -7.653 1.00 11.15 256 VAL A N 1
ATOM 1581 C CA . VAL A 1 210 ? 18.744 -9.627 -7.715 1.00 11.82 256 VAL A CA 1
ATOM 1582 C C . VAL A 1 210 ? 18.276 -8.317 -8.333 1.00 10.10 256 VAL A C 1
ATOM 1583 O O . VAL A 1 210 ? 17.257 -8.289 -9.023 1.00 11.13 256 VAL A O 1
ATOM 1587 N N . GLY A 1 211 ? 18.994 -7.234 -8.074 1.00 9.45 257 GLY A N 1
ATOM 1588 C CA . GLY A 1 211 ? 18.587 -5.942 -8.590 1.00 9.46 257 GLY A CA 1
ATOM 1589 C C . GLY A 1 211 ? 17.204 -5.551 -8.104 1.00 8.74 257 GLY A C 1
ATOM 1590 O O . GLY A 1 211 ? 16.427 -4.938 -8.832 1.00 9.49 257 GLY A O 1
ATOM 1591 N N . MET A 1 212 ? 16.891 -5.906 -6.865 1.00 8.96 258 MET A N 1
ATOM 1592 C CA . MET A 1 212 ? 15.601 -5.575 -6.295 1.00 8.27 258 MET A CA 1
ATOM 1593 C C . MET A 1 212 ? 15.696 -4.205 -5.621 1.00 7.49 258 MET A C 1
ATOM 1594 O O . MET A 1 212 ? 16.669 -3.480 -5.802 1.00 8.98 258 MET A O 1
ATOM 1599 N N . SER A 1 213 ? 14.691 -3.853 -4.838 1.00 7.93 259 SER A N 1
ATOM 1600 C CA . SER A 1 213 ? 14.674 -2.558 -4.195 1.00 8.64 259 SER A CA 1
ATOM 1601 C C . SER A 1 213 ? 13.513 -2.613 -3.235 1.00 8.44 259 SER A C 1
ATOM 1602 O O . SER A 1 213 ? 13.059 -3.701 -2.877 1.00 7.97 259 SER A O 1
ATOM 1605 N N . HIS A 1 214 ? 13.027 -1.461 -2.801 1.00 8.21 260 HIS A N 1
ATOM 1606 C CA . HIS A 1 214 ? 11.763 -1.461 -2.086 1.00 8.68 260 HIS A CA 1
ATOM 1607 C C . HIS A 1 214 ? 10.743 -2.206 -2.936 1.00 7.93 260 HIS A C 1
ATOM 1608 O O . HIS A 1 214 ? 10.812 -2.232 -4.166 1.00 8.03 260 HIS A O 1
ATOM 1615 N N . ASN A 1 215 ? 9.810 -2.845 -2.261 1.00 6.72 261 ASN A N 1
ATOM 1616 C CA . ASN A 1 215 ? 8.896 -3.738 -2.920 1.00 6.52 261 ASN A CA 1
ATOM 1617 C C . ASN A 1 215 ? 7.702 -3.913 -2.009 1.00 6.49 261 ASN A C 1
ATOM 1618 O O . ASN A 1 215 ? 7.763 -3.590 -0.818 1.00 6.89 261 ASN A O 1
ATOM 1623 N N . LYS A 1 216 ? 6.607 -4.393 -2.575 1.00 6.30 262 LYS A N 1
ATOM 1624 C CA . LYS A 1 216 ? 5.347 -4.488 -1.865 1.00 6.92 262 LYS A CA 1
ATOM 1625 C C . LYS A 1 216 ? 4.719 -5.826 -2.159 1.00 6.58 262 LYS A C 1
ATOM 1626 O O . LYS A 1 216 ? 5.003 -6.437 -3.187 1.00 7.98 262 LYS A O 1
ATOM 1632 N N . THR A 1 217 ? 3.851 -6.276 -1.265 1.00 6.63 263 THR A N 1
ATOM 1633 C CA . THR A 1 217 ? 3.124 -7.509 -1.509 1.00 6.80 263 THR A CA 1
ATOM 1634 C C . THR A 1 217 ? 1.640 -7.311 -1.341 1.00 6.70 263 THR A C 1
ATOM 1635 O O . THR A 1 217 ? 1.178 -6.385 -0.669 1.00 7.60 263 THR A O 1
ATOM 1639 N N . VAL A 1 218 ? 0.898 -8.200 -1.979 1.00 6.50 264 VAL A N 1
ATOM 1640 C CA . VAL A 1 218 ? -0.542 -8.163 -1.943 1.00 6.66 264 VAL A CA 1
ATOM 1641 C C . VAL A 1 218 ? -1.024 -9.599 -2.080 1.00 6.77 264 VAL A C 1
ATOM 1642 O O . VAL A 1 218 ? -0.394 -10.419 -2.760 1.00 7.23 264 VAL A O 1
ATOM 1646 N N . GLU A 1 219 ? -2.117 -9.904 -1.395 1.00 6.08 265 GLU A N 1
ATOM 1647 C CA . GLU A 1 219 ? -2.707 -11.232 -1.439 1.00 6.18 265 GLU A CA 1
ATOM 1648 C C . GLU A 1 219 ? -3.685 -11.320 -2.593 1.00 7.03 265 GLU A C 1
ATOM 1649 O O . GLU A 1 219 ? -4.657 -10.566 -2.650 1.00 7.58 265 GLU A O 1
ATOM 1655 N N . LEU A 1 220 ? -3.443 -12.262 -3.499 1.00 7.31 266 LEU A N 1
ATOM 1656 C CA . LEU A 1 220 ? -4.306 -12.434 -4.661 1.00 6.95 266 LEU A CA 1
ATOM 1657 C C . LEU A 1 220 ? -5.566 -13.224 -4.309 1.00 6.53 266 LEU A C 1
ATOM 1658 O O . LEU A 1 220 ? -5.710 -13.717 -3.192 1.00 8.09 266 LEU A O 1
ATOM 1663 N N . SER A 1 221 ? -6.473 -13.354 -5.273 1.00 6.93 267 SER A N 1
ATOM 1664 C CA . SER A 1 221 ? -7.783 -13.947 -5.024 1.00 8.00 267 SER A CA 1
ATOM 1665 C C . SER A 1 221 ? -7.704 -15.409 -4.613 1.00 9.05 267 SER A C 1
ATOM 1666 O O . SER A 1 221 ? -8.652 -15.946 -4.047 1.00 10.25 267 SER A O 1
ATOM 1669 N N . ASP A 1 222 ? -6.582 -16.046 -4.928 1.00 8.46 268 ASP A N 1
ATOM 1670 C CA . ASP A 1 222 ? -6.381 -17.458 -4.618 1.00 9.39 268 ASP A CA 1
ATOM 1671 C C . ASP A 1 222 ? -5.403 -17.645 -3.466 1.00 10.05 268 ASP A C 1
ATOM 1672 O O . ASP A 1 222 ? -4.977 -18.759 -3.182 1.00 12.44 268 ASP A O 1
ATOM 1677 N N . GLY A 1 223 ? -5.040 -16.550 -2.811 1.00 9.28 269 GLY A N 1
ATOM 1678 C CA . GLY A 1 223 ? -4.146 -16.631 -1.676 1.00 8.79 269 GLY A CA 1
ATOM 1679 C C . GLY A 1 223 ? -2.677 -16.568 -2.026 1.00 8.79 269 GLY A C 1
ATOM 1680 O O . GLY A 1 223 ? -1.837 -16.477 -1.138 1.00 9.20 269 GLY A O 1
ATOM 1681 N N . ARG A 1 224 ? -2.345 -16.615 -3.312 1.00 8.37 270 ARG A N 1
ATOM 1682 C CA . ARG A 1 224 ? -0.962 -16.378 -3.695 1.00 9.00 270 ARG A CA 1
ATOM 1683 C C . ARG A 1 224 ? -0.579 -14.985 -3.250 1.00 9.29 270 ARG A C 1
ATOM 1684 O O . ARG A 1 224 ? -1.433 -14.105 -3.158 1.00 9.43 270 ARG A O 1
ATOM 1692 N N . VAL A 1 225 ? 0.698 -14.782 -2.962 1.00 7.96 271 VAL A N 1
ATOM 1693 C CA . VAL A 1 225 ? 1.158 -13.462 -2.562 1.00 7.07 271 VAL A CA 1
ATOM 1694 C C . VAL A 1 225 ? 2.026 -12.937 -3.676 1.00 7.51 271 VAL A C 1
ATOM 1695 O O . VAL A 1 225 ? 3.026 -13.545 -4.040 1.00 8.33 271 VAL A O 1
ATOM 1699 N N . LEU A 1 226 ? 1.600 -11.810 -4.230 1.00 6.84 272 LEU A N 1
ATOM 1700 C CA . LEU A 1 226 ? 2.291 -11.177 -5.334 1.00 7.18 272 LEU A CA 1
ATOM 1701 C C . LEU A 1 226 ? 3.242 -10.134 -4.778 1.00 7.12 272 LEU A C 1
ATOM 1702 O O . LEU A 1 226 ? 2.840 -9.268 -3.996 1.00 7.44 272 LEU A O 1
ATOM 1707 N N . LEU A 1 227 ? 4.509 -10.252 -5.159 1.00 6.93 273 LEU A N 1
ATOM 1708 C CA . LEU A 1 227 ? 5.538 -9.306 -4.784 1.00 7.66 273 LEU A CA 1
ATOM 1709 C C . LEU A 1 227 ? 5.844 -8.419 -5.976 1.00 7.42 273 LEU A C 1
ATOM 1710 O O . LEU A 1 227 ? 6.017 -8.893 -7.095 1.00 10.09 273 LEU A O 1
ATOM 1715 N N . ASN A 1 228 ? 5.911 -7.123 -5.723 1.00 6.82 274 ASN A N 1
ATOM 1716 C CA . ASN A 1 228 ? 6.060 -6.145 -6.775 1.00 7.04 274 ASN A CA 1
ATOM 1717 C C . ASN A 1 228 ? 7.115 -5.142 -6.336 1.00 6.58 274 ASN A C 1
ATOM 1718 O O . ASN A 1 228 ? 6.920 -4.396 -5.371 1.00 7.90 274 ASN A O 1
ATOM 1723 N N . SER A 1 229 ? 8.240 -5.142 -7.041 1.00 7.01 275 SER A N 1
ATOM 1724 C CA . SER A 1 229 ? 9.454 -4.466 -6.606 1.00 7.47 275 SER A CA 1
ATOM 1725 C C . SER A 1 229 ? 9.910 -3.431 -7.608 1.00 7.66 275 SER A C 1
ATOM 1726 O O . SER A 1 229 ? 9.711 -3.588 -8.817 1.00 8.58 275 SER A O 1
ATOM 1729 N N . ALA A 1 230 ? 10.554 -2.380 -7.113 1.00 8.05 276 ALA A N 1
ATOM 1730 C CA . ALA A 1 230 ? 11.327 -1.532 -7.995 1.00 9.45 276 ALA A CA 1
ATOM 1731 C C . ALA A 1 230 ? 12.535 -2.331 -8.459 1.00 9.55 276 ALA A C 1
ATOM 1732 O O . ALA A 1 230 ? 12.957 -3.292 -7.814 1.00 8.97 276 ALA A O 1
ATOM 1734 N N . ASP A 1 231 ? 13.092 -1.935 -9.590 1.00 8.82 277 ASP A N 1
ATOM 1735 C CA . ASP A 1 231 ? 14.215 -2.644 -10.170 1.00 9.13 277 ASP A CA 1
ATOM 1736 C C . ASP A 1 231 ? 15.453 -1.771 -10.061 1.00 9.68 277 ASP A C 1
ATOM 1737 O O . ASP A 1 231 ? 15.583 -0.788 -10.778 1.00 10.27 277 ASP A O 1
ATOM 1742 N N . SER A 1 232 ? 16.358 -2.111 -9.149 1.00 9.71 278 SER A N 1
ATOM 1743 C CA . SER A 1 232 ? 17.576 -1.316 -8.997 1.00 10.21 278 SER A CA 1
ATOM 1744 C C . SER A 1 232 ? 18.535 -1.511 -10.164 1.00 11.55 278 SER A C 1
ATOM 1745 O O . SER A 1 232 ? 19.508 -0.784 -10.284 1.00 12.86 278 SER A O 1
ATOM 1748 N N . ALA A 1 233 ? 18.252 -2.487 -11.024 1.00 11.02 279 ALA A N 1
ATOM 1749 C CA . ALA A 1 233 ? 19.013 -2.660 -12.261 1.00 12.81 279 ALA A CA 1
ATOM 1750 C C . ALA A 1 233 ? 18.413 -1.825 -13.392 1.00 13.31 279 ALA A C 1
ATOM 1751 O O . ALA A 1 233 ? 18.906 -1.847 -14.518 1.00 15.14 279 ALA A O 1
ATOM 1753 N N . ARG A 1 234 ? 17.338 -1.108 -13.079 1.00 12.31 280 ARG A N 1
ATOM 1754 C CA . ARG A 1 234 ? 16.799 -0.049 -13.937 1.00 13.21 280 ARG A CA 1
ATOM 1755 C C . ARG A 1 234 ? 16.300 -0.520 -15.299 1.00 12.74 280 ARG A C 1
ATOM 1756 O O . ARG A 1 234 ? 16.573 0.104 -16.323 1.00 13.97 280 ARG A O 1
ATOM 1764 N N . SER A 1 235 ? 15.530 -1.598 -15.305 1.00 11.93 281 SER A N 1
ATOM 1765 C CA . SER A 1 235 ? 14.970 -2.105 -16.552 1.00 10.28 281 SER A CA 1
ATOM 1766 C C . SER A 1 235 ? 13.989 -1.141 -17.187 1.00 9.44 281 SER A C 1
ATOM 1767 O O . SER A 1 235 ? 13.740 -1.231 -18.381 1.00 10.16 281 SER A O 1
ATOM 1770 N N . GLY A 1 236 ? 13.414 -0.247 -16.390 1.00 9.75 282 GLY A N 1
ATOM 1771 C CA . GLY A 1 236 ? 12.309 0.575 -16.849 1.00 9.01 282 GLY A CA 1
ATOM 1772 C C . GLY A 1 236 ? 10.954 0.024 -16.442 1.00 8.63 282 GLY A C 1
ATOM 1773 O O . GLY A 1 236 ? 9.916 0.577 -16.807 1.00 8.77 282 GLY A O 1
ATOM 1774 N N . TYR A 1 237 ? 10.963 -1.067 -15.678 1.00 8.34 283 TYR A N 1
ATOM 1775 C CA . TYR A 1 237 ? 9.728 -1.719 -15.241 1.00 8.02 283 TYR A CA 1
ATOM 1776 C C . TYR A 1 237 ? 9.835 -2.176 -13.809 1.00 8.08 283 TYR A C 1
ATOM 1777 O O . TYR A 1 237 ? 10.931 -2.276 -13.262 1.00 8.73 283 TYR A O 1
ATOM 1786 N N . ARG A 1 238 ? 8.681 -2.448 -13.211 1.00 8.30 284 ARG A N 1
ATOM 1787 C CA . ARG A 1 238 ? 8.629 -3.169 -11.954 1.00 7.72 284 ARG A CA 1
ATOM 1788 C C . ARG A 1 238 ? 9.094 -4.599 -12.162 1.00 7.78 284 ARG A C 1
ATOM 1789 O O . ARG A 1 238 ? 8.986 -5.159 -13.255 1.00 9.53 284 ARG A O 1
ATOM 1797 N N . LYS A 1 239 ? 9.582 -5.196 -11.086 1.00 8.53 285 LYS A N 1
ATOM 1798 C CA . LYS A 1 239 ? 9.863 -6.615 -11.054 1.00 8.97 285 LYS A CA 1
ATOM 1799 C C . LYS A 1 239 ? 8.797 -7.298 -10.232 1.00 9.15 285 LYS A C 1
ATOM 1800 O O . LYS A 1 239 ? 8.313 -6.740 -9.254 1.00 10.51 285 LYS A O 1
ATOM 1806 N N . VAL A 1 240 ? 8.429 -8.509 -10.625 1.00 7.86 286 VAL A N 1
ATOM 1807 C CA . VAL A 1 240 ? 7.375 -9.224 -9.930 1.00 8.40 286 VAL A CA 1
ATOM 1808 C C . VAL A 1 240 ? 7.775 -10.659 -9.648 1.00 8.54 286 VAL A C 1
ATOM 1809 O O . VAL A 1 240 ? 8.562 -11.258 -10.381 1.00 9.65 286 VAL A O 1
ATOM 1813 N N . ALA A 1 241 ? 7.239 -11.202 -8.563 1.00 8.34 287 ALA A N 1
ATOM 1814 C CA . ALA A 1 241 ? 7.393 -12.618 -8.264 1.00 8.60 287 ALA A CA 1
ATOM 1815 C C . ALA A 1 241 ? 6.188 -13.009 -7.451 1.00 8.38 287 ALA A C 1
ATOM 1816 O O . ALA A 1 241 ? 5.509 -12.153 -6.896 1.00 9.66 287 ALA A O 1
ATOM 1818 N N . VAL A 1 242 ? 5.917 -14.300 -7.374 1.00 8.03 288 VAL A N 1
ATOM 1819 C CA . VAL A 1 242 ? 4.718 -14.755 -6.699 1.00 9.36 288 VAL A CA 1
ATOM 1820 C C . VAL A 1 242 ? 5.050 -15.876 -5.737 1.00 8.49 288 VAL A C 1
ATOM 1821 O O . VAL A 1 242 ? 5.905 -16.723 -6.015 1.00 9.76 288 VAL A O 1
ATOM 1825 N N . SER A 1 243 ? 4.371 -15.860 -4.599 1.00 8.84 289 SER A N 1
ATOM 1826 C CA . SER A 1 243 ? 4.552 -16.867 -3.569 1.00 9.39 289 SER A CA 1
ATOM 1827 C C . SER A 1 243 ? 3.309 -17.713 -3.463 1.00 9.83 289 SER A C 1
ATOM 1828 O O . SER A 1 243 ? 2.199 -17.195 -3.520 1.00 9.66 289 SER A O 1
ATOM 1831 N N . THR A 1 244 ? 3.500 -19.015 -3.295 1.00 9.02 290 THR A N 1
ATOM 1832 C CA . THR A 1 244 ? 2.382 -19.913 -3.044 1.00 10.18 290 THR A CA 1
ATOM 1833 C C . THR A 1 244 ? 2.387 -20.428 -1.612 1.00 10.82 290 THR A C 1
ATOM 1834 O O . THR A 1 244 ? 1.594 -21.298 -1.260 1.00 12.88 290 THR A O 1
ATOM 1838 N N . ASP A 1 245 ? 3.264 -19.870 -0.782 1.00 9.69 291 ASP A N 1
ATOM 1839 C CA . ASP A 1 245 ? 3.360 -20.296 0.611 1.00 9.19 291 ASP A CA 1
ATOM 1840 C C . ASP A 1 245 ? 3.172 -19.145 1.589 1.00 8.80 291 ASP A C 1
ATOM 1841 O O . ASP A 1 245 ? 3.795 -19.104 2.649 1.00 9.69 291 ASP A O 1
ATOM 1846 N N . GLY A 1 246 ? 2.291 -18.220 1.235 1.00 8.72 292 GLY A N 1
ATOM 1847 C CA . GLY A 1 246 ? 1.911 -17.161 2.143 1.00 9.86 292 GLY A CA 1
ATOM 1848 C C . GLY A 1 246 ? 2.986 -16.112 2.331 1.00 9.35 292 GLY A C 1
ATOM 1849 O O . GLY A 1 246 ? 3.037 -15.460 3.367 1.00 9.16 292 GLY A O 1
ATOM 1850 N N . GLY A 1 247 ? 3.844 -15.945 1.330 1.00 8.24 293 GLY A N 1
ATOM 1851 C CA . GLY A 1 247 ? 4.845 -14.895 1.365 1.00 8.74 293 GLY A CA 1
ATOM 1852 C C . GLY A 1 247 ? 6.188 -15.323 1.911 1.00 9.34 293 GLY A C 1
ATOM 1853 O O . GLY A 1 247 ? 7.126 -14.532 1.953 1.00 10.73 293 GLY A O 1
ATOM 1854 N N . HIS A 1 248 ? 6.301 -16.576 2.335 1.00 8.73 294 HIS A N 1
ATOM 1855 C CA . HIS A 1 248 ? 7.581 -17.030 2.837 1.00 9.49 294 HIS A CA 1
ATOM 1856 C C . HIS A 1 248 ? 8.633 -17.051 1.738 1.00 9.89 294 HIS A C 1
ATOM 1857 O O . HIS A 1 248 ? 9.744 -16.559 1.915 1.00 10.54 294 HIS A O 1
ATOM 1864 N N . SER A 1 249 ? 8.287 -17.632 0.597 1.00 10.05 295 SER A N 1
ATOM 1865 C CA . SER A 1 249 ? 9.237 -17.682 -0.501 1.00 10.68 295 SER A CA 1
ATOM 1866 C C . SER A 1 249 ? 8.543 -17.410 -1.819 1.00 9.30 295 SER A C 1
ATOM 1867 O O . SER A 1 249 ? 7.333 -17.584 -1.946 1.00 9.59 295 SER A O 1
ATOM 1870 N N . TYR A 1 250 ? 9.331 -16.969 -2.792 1.00 9.55 296 TYR A N 1
ATOM 1871 C CA . TYR A 1 250 ? 8.805 -16.524 -4.076 1.00 9.53 296 TYR A CA 1
ATOM 1872 C C . TYR A 1 250 ? 9.397 -17.324 -5.219 1.00 10.21 296 TYR A C 1
ATOM 1873 O O . TYR A 1 250 ? 10.485 -17.879 -5.105 1.00 10.72 296 TYR A O 1
ATOM 1882 N N . GLY A 1 251 ? 8.663 -17.390 -6.320 1.00 10.19 297 GLY A N 1
ATOM 1883 C CA . GLY A 1 251 ? 9.194 -17.971 -7.533 1.00 10.65 297 GLY A CA 1
ATOM 1884 C C . GLY A 1 251 ? 10.130 -17.004 -8.231 1.00 11.22 297 GLY A C 1
ATOM 1885 O O . GLY A 1 251 ? 10.600 -16.032 -7.642 1.00 11.03 297 GLY A O 1
ATOM 1886 N N . PRO A 1 252 ? 10.392 -17.256 -9.514 1.00 13.06 298 PRO A N 1
ATOM 1887 C CA . PRO A 1 252 ? 11.317 -16.416 -10.276 1.00 13.75 298 PRO A CA 1
ATOM 1888 C C . PRO A 1 252 ? 10.830 -14.977 -10.372 1.00 12.14 298 PRO A C 1
ATOM 1889 O O . PRO A 1 252 ? 9.628 -14.709 -10.384 1.00 11.97 298 PRO A O 1
ATOM 1893 N N . VAL A 1 253 ? 11.784 -14.058 -10.420 1.00 11.23 299 VAL A N 1
ATOM 1894 C CA . VAL A 1 253 ? 11.481 -12.649 -10.558 1.00 11.42 299 VAL A CA 1
ATOM 1895 C C . VAL A 1 253 ? 11.577 -12.301 -12.028 1.00 12.25 299 VAL A C 1
ATOM 1896 O O . VAL A 1 253 ? 12.553 -12.661 -12.693 1.00 14.07 299 VAL A O 1
ATOM 1900 N N . THR A 1 254 ? 10.562 -11.609 -12.537 1.00 11.17 300 THR A N 1
ATOM 1901 C CA . THR A 1 254 ? 10.586 -11.162 -13.924 1.00 11.37 300 THR A CA 1
ATOM 1902 C C . THR A 1 254 ? 10.210 -9.700 -14.000 1.00 10.46 300 THR A C 1
ATOM 1903 O O . THR A 1 254 ? 9.566 -9.173 -13.090 1.00 11.42 300 THR A O 1
ATOM 1907 N N . ILE A 1 255 ? 10.615 -9.026 -15.068 1.00 11.10 301 ILE A N 1
ATOM 1908 C CA . ILE A 1 255 ? 10.144 -7.666 -15.240 1.00 11.25 301 ILE A CA 1
ATOM 1909 C C . ILE A 1 255 ? 8.724 -7.693 -15.772 1.00 11.65 301 ILE A C 1
ATOM 1910 O O . ILE A 1 255 ? 8.347 -8.555 -16.571 1.00 13.43 301 ILE A O 1
ATOM 1915 N N . ASP A 1 256 ? 7.925 -6.759 -15.289 1.00 9.18 302 ASP A N 1
ATOM 1916 C CA . ASP A 1 256 ? 6.534 -6.685 -15.681 1.00 9.00 302 ASP A CA 1
ATOM 1917 C C . ASP A 1 256 ? 6.346 -5.514 -16.624 1.00 9.38 302 ASP A C 1
ATOM 1918 O O . ASP A 1 256 ? 6.312 -4.361 -16.205 1.00 9.71 302 ASP A O 1
ATOM 1923 N N . ARG A 1 257 ? 6.246 -5.834 -17.909 1.00 8.76 303 ARG A N 1
ATOM 1924 C CA . ARG A 1 257 ? 6.141 -4.837 -18.956 1.00 9.78 303 ARG A CA 1
ATOM 1925 C C . ARG A 1 257 ? 4.880 -3.989 -18.858 1.00 8.99 303 ARG A C 1
ATOM 1926 O O . ARG A 1 257 ? 4.815 -2.919 -19.451 1.00 9.41 303 ARG A O 1
ATOM 1934 N N . ASP A 1 258 ? 3.877 -4.446 -18.115 1.00 8.18 304 ASP A N 1
ATOM 1935 C CA . ASP A 1 258 ? 2.672 -3.642 -17.937 1.00 8.53 304 ASP A CA 1
ATOM 1936 C C . ASP A 1 258 ? 2.893 -2.505 -16.964 1.00 8.78 304 ASP A C 1
ATOM 1937 O O . ASP A 1 258 ? 2.048 -1.620 -16.855 1.00 8.76 304 ASP A O 1
ATOM 1942 N N . LEU A 1 259 ? 4.004 -2.547 -16.234 1.00 8.46 305 LEU A N 1
ATOM 1943 C CA . LEU A 1 259 ? 4.213 -1.604 -15.147 1.00 7.74 305 LEU A CA 1
ATOM 1944 C C . LEU A 1 259 ? 5.514 -0.837 -15.322 1.00 7.67 305 LEU A C 1
ATOM 1945 O O . LEU A 1 259 ? 6.496 -1.093 -14.619 1.00 8.39 305 LEU A O 1
ATOM 1950 N N . PRO A 1 260 ? 5.530 0.107 -16.274 1.00 7.84 306 PRO A N 1
ATOM 1951 C CA . PRO A 1 260 ? 6.733 0.928 -16.415 1.00 8.87 306 PRO A CA 1
ATOM 1952 C C . PRO A 1 260 ? 7.006 1.691 -15.126 1.00 8.50 306 PRO A C 1
ATOM 1953 O O . PRO A 1 260 ? 6.081 2.052 -14.393 1.00 8.74 306 PRO A O 1
ATOM 1957 N N . ASP A 1 261 ? 8.282 1.927 -14.857 1.00 7.84 307 ASP A N 1
ATOM 1958 C CA . ASP A 1 261 ? 8.699 2.452 -13.567 1.00 8.65 307 ASP A CA 1
ATOM 1959 C C . ASP A 1 261 ? 10.119 2.956 -13.724 1.00 9.67 307 ASP A C 1
ATOM 1960 O O . ASP A 1 261 ? 10.938 2.293 -14.350 1.00 10.71 307 ASP A O 1
ATOM 1965 N N . PRO A 1 262 ? 10.424 4.127 -13.149 1.00 9.84 308 PRO A N 1
ATOM 1966 C CA . PRO A 1 262 ? 11.750 4.732 -13.300 1.00 10.18 308 PRO A CA 1
ATOM 1967 C C . PRO A 1 262 ? 12.704 4.327 -12.180 1.00 10.78 308 PRO A C 1
ATOM 1968 O O . PRO A 1 262 ? 13.720 4.988 -11.984 1.00 11.93 308 PRO A O 1
ATOM 1972 N N . THR A 1 263 ? 12.378 3.239 -11.490 1.00 10.48 309 THR A N 1
ATOM 1973 C CA . THR A 1 263 ? 13.076 2.797 -10.286 1.00 10.48 309 THR A CA 1
ATOM 1974 C C . THR A 1 263 ? 12.732 3.742 -9.150 1.00 11.02 309 THR A C 1
ATOM 1975 O O . THR A 1 263 ? 13.472 4.670 -8.822 1.00 11.52 309 THR A O 1
ATOM 1979 N N . ASN A 1 264 ? 11.578 3.476 -8.560 1.00 10.15 310 ASN A N 1
ATOM 1980 C CA . ASN A 1 264 ? 10.940 4.377 -7.626 1.00 9.81 310 ASN A CA 1
ATOM 1981 C C . ASN A 1 264 ? 9.893 3.548 -6.898 1.00 10.03 310 ASN A C 1
ATOM 1982 O O . ASN A 1 264 ? 9.555 2.449 -7.337 1.00 10.14 310 ASN A O 1
ATOM 1987 N N . ASP A 1 265 ? 9.394 4.038 -5.776 1.00 10.32 311 ASP A N 1
ATOM 1988 C CA . ASP A 1 265 ? 8.440 3.255 -5.010 1.00 10.63 311 ASP A CA 1
ATOM 1989 C C . ASP A 1 265 ? 7.118 3.132 -5.757 1.00 9.65 311 ASP A C 1
ATOM 1990 O O . ASP A 1 265 ? 6.830 3.891 -6.680 1.00 10.54 311 ASP A O 1
ATOM 1995 N N . ALA A 1 266 ? 6.315 2.161 -5.343 1.00 8.14 312 ALA A N 1
ATOM 1996 C CA . ALA A 1 266 ? 4.983 1.980 -5.876 1.00 7.41 312 ALA A CA 1
ATOM 1997 C C . ALA A 1 266 ? 4.178 1.338 -4.781 1.00 6.85 312 ALA A C 1
ATOM 1998 O O . ALA A 1 266 ? 4.722 0.869 -3.783 1.00 7.33 312 ALA A O 1
ATOM 2000 N N . SER A 1 267 ? 2.874 1.302 -4.956 1.00 6.61 313 SER A N 1
ATOM 2001 C CA . SER A 1 267 ? 2.079 0.509 -4.040 1.00 7.02 313 SER A CA 1
ATOM 2002 C C . SER A 1 267 ? 1.114 -0.339 -4.839 1.00 6.51 313 SER A C 1
ATOM 2003 O O . SER A 1 267 ? 0.763 -0.008 -5.972 1.00 7.58 313 SER A O 1
ATOM 2006 N N . ILE A 1 268 ? 0.714 -1.461 -4.260 1.00 6.82 314 ILE A N 1
ATOM 2007 C CA . ILE A 1 268 ? -0.231 -2.339 -4.916 1.00 7.25 314 ILE A CA 1
ATOM 2008 C C . ILE A 1 268 ? -1.133 -2.906 -3.849 1.00 7.07 314 ILE A C 1
ATOM 2009 O O . ILE A 1 268 ? -0.657 -3.402 -2.843 1.00 7.36 314 ILE A O 1
ATOM 2014 N N . ILE A 1 269 ? -2.435 -2.769 -4.046 1.00 7.07 315 ILE A N 1
ATOM 2015 C CA . ILE A 1 269 ? -3.394 -3.201 -3.047 1.00 6.85 315 ILE A CA 1
ATOM 2016 C C . ILE A 1 269 ? -4.580 -3.907 -3.653 1.00 6.26 315 ILE A C 1
ATOM 2017 O O . ILE A 1 269 ? -4.903 -3.743 -4.827 1.00 7.03 315 ILE A O 1
ATOM 2022 N N . ARG A 1 270 ? -5.245 -4.682 -2.815 1.00 6.55 316 ARG A N 1
ATOM 2023 C CA . ARG A 1 270 ? -6.540 -5.208 -3.145 1.00 6.41 316 ARG A CA 1
ATOM 2024 C C . ARG A 1 270 ? -7.570 -4.087 -3.108 1.00 7.48 316 ARG A C 1
ATOM 2025 O O . ARG A 1 270 ? -7.688 -3.369 -2.115 1.00 9.14 316 ARG A O 1
ATOM 2033 N N . ALA A 1 271 ? -8.320 -3.941 -4.193 1.00 7.16 317 ALA A N 1
ATOM 2034 C CA . ALA A 1 271 ? -9.393 -2.963 -4.227 1.00 7.48 317 ALA A CA 1
ATOM 2035 C C . ALA A 1 271 ? -10.503 -3.356 -3.258 1.00 8.49 317 ALA A C 1
ATOM 2036 O O . ALA A 1 271 ? -11.206 -2.497 -2.734 1.00 9.32 317 ALA A O 1
ATOM 2038 N N . PHE A 1 272 ? -10.641 -4.658 -3.014 1.00 7.70 318 PHE A N 1
ATOM 2039 C CA . PHE A 1 272 ? -11.692 -5.186 -2.148 1.00 9.28 318 PHE A CA 1
ATOM 2040 C C . PHE A 1 272 ? -11.045 -6.178 -1.208 1.00 9.57 318 PHE A C 1
ATOM 2041 O O . PHE A 1 272 ? -11.127 -7.384 -1.411 1.00 8.77 318 PHE A O 1
ATOM 2049 N N . PRO A 1 273 ? -10.368 -5.659 -0.176 1.00 10.11 319 PRO A N 1
ATOM 2050 C CA . PRO A 1 273 ? -9.516 -6.492 0.674 1.00 11.15 319 PRO A CA 1
ATOM 2051 C C . PRO A 1 273 ? -10.295 -7.519 1.473 1.00 11.98 319 PRO A C 1
ATOM 2052 O O . PRO A 1 273 ? -9.697 -8.478 1.945 1.00 12.92 319 PRO A O 1
ATOM 2056 N N . ASP A 1 274 ? -11.598 -7.322 1.620 1.00 11.86 320 ASP A N 1
ATOM 2057 C CA . ASP A 1 274 ? -12.412 -8.226 2.424 1.00 13.91 320 ASP A CA 1
ATOM 2058 C C . ASP A 1 274 ? -13.215 -9.186 1.555 1.00 12.74 320 ASP A C 1
ATOM 2059 O O . ASP A 1 274 ? -14.016 -9.965 2.059 1.00 15.00 320 ASP A O 1
ATOM 2064 N N . ALA A 1 275 ? -13.010 -9.128 0.245 1.00 11.05 321 ALA A N 1
ATOM 2065 C CA . ALA A 1 275 ? -13.763 -9.991 -0.661 1.00 10.66 321 ALA A CA 1
ATOM 2066 C C . ALA A 1 275 ? -13.395 -11.452 -0.435 1.00 10.49 321 ALA A C 1
ATOM 2067 O O . ALA A 1 275 ? -12.246 -11.771 -0.147 1.00 10.36 321 ALA A O 1
ATOM 2069 N N . PRO A 1 276 ? -14.378 -12.349 -0.552 1.00 10.58 322 PRO A N 1
ATOM 2070 C CA . PRO A 1 276 ? -14.079 -13.763 -0.305 1.00 10.65 322 PRO A CA 1
ATOM 2071 C C . PRO A 1 276 ? -13.173 -14.375 -1.369 1.00 9.80 322 PRO A C 1
ATOM 2072 O O . PRO A 1 276 ? -13.118 -13.922 -2.516 1.00 9.96 322 PRO A O 1
ATOM 2076 N N . ALA A 1 277 ? -12.447 -15.405 -0.962 1.00 10.59 323 ALA A N 1
ATOM 2077 C CA . ALA A 1 277 ? -11.512 -16.097 -1.831 1.00 9.71 323 ALA A CA 1
ATOM 2078 C C . ALA A 1 277 ? -12.133 -16.455 -3.173 1.00 9.43 323 ALA A C 1
ATOM 2079 O O . ALA A 1 277 ? -13.241 -16.977 -3.240 1.00 9.94 323 ALA A O 1
ATOM 2081 N N . GLY A 1 278 ? -11.402 -16.162 -4.241 1.00 9.38 324 GLY A N 1
ATOM 2082 C CA . GLY A 1 278 ? -11.777 -16.585 -5.577 1.00 10.15 324 GLY A CA 1
ATOM 2083 C C . GLY A 1 278 ? -12.863 -15.758 -6.230 1.00 9.98 324 GLY A C 1
ATOM 2084 O O . GLY A 1 278 ? -13.179 -15.950 -7.405 1.00 11.32 324 GLY A O 1
ATOM 2085 N N . SER A 1 279 ? -13.434 -14.826 -5.478 1.00 9.79 325 SER A N 1
ATOM 2086 C CA . SER A 1 279 ? -14.509 -13.998 -6.004 1.00 9.31 325 SER A CA 1
ATOM 2087 C C . SER A 1 279 ? -13.973 -12.995 -7.017 1.00 9.55 325 SER A C 1
ATOM 2088 O O . SER A 1 279 ? -12.785 -12.678 -7.022 1.00 9.58 325 SER A O 1
ATOM 2091 N N . ALA A 1 280 ? -14.850 -12.506 -7.884 1.00 10.66 326 ALA A N 1
ATOM 2092 C CA . ALA A 1 280 ? -14.447 -11.508 -8.868 1.00 10.86 326 ALA A CA 1
ATOM 2093 C C . ALA A 1 280 ? -13.810 -10.310 -8.186 1.00 9.69 326 ALA A C 1
ATOM 2094 O O . ALA A 1 280 ? -12.776 -9.807 -8.623 1.00 9.84 326 ALA A O 1
ATOM 2096 N N . ARG A 1 281 ? -14.425 -9.846 -7.105 1.00 10.01 327 ARG A N 1
ATOM 2097 C CA . ARG A 1 281 ? -13.900 -8.662 -6.447 1.00 9.63 327 ARG A CA 1
ATOM 2098 C C . ARG A 1 281 ? -12.531 -8.907 -5.817 1.00 8.35 327 ARG A C 1
ATOM 2099 O O . ARG A 1 281 ? -11.726 -7.990 -5.719 1.00 8.39 327 ARG A O 1
ATOM 2107 N N . ALA A 1 282 ? -12.268 -10.149 -5.409 1.00 7.53 328 ALA A N 1
ATOM 2108 C CA . ALA A 1 282 ? -10.993 -10.516 -4.810 1.00 7.18 328 ALA A CA 1
ATOM 2109 C C . ALA A 1 282 ? -9.860 -10.489 -5.827 1.00 8.09 328 ALA A C 1
ATOM 2110 O O . ALA A 1 282 ? -8.695 -10.552 -5.452 1.00 9.00 328 ALA A O 1
ATOM 2112 N N . LYS A 1 283 ? -10.202 -10.393 -7.112 1.00 7.48 329 LYS A N 1
ATOM 2113 C CA . LYS A 1 283 ? -9.182 -10.359 -8.161 1.00 8.17 329 LYS A CA 1
ATOM 2114 C C . LYS A 1 283 ? -8.760 -8.951 -8.535 1.00 7.85 329 LYS A C 1
ATOM 2115 O O . LYS A 1 283 ? -7.904 -8.772 -9.393 1.00 9.40 329 LYS A O 1
ATOM 2121 N N . VAL A 1 284 ? -9.382 -7.954 -7.919 1.00 7.87 330 VAL A N 1
ATOM 2122 C CA . VAL A 1 284 ? -9.163 -6.580 -8.335 1.00 7.30 330 VAL A CA 1
ATOM 2123 C C . VAL A 1 284 ? -8.028 -5.944 -7.549 1.00 6.99 330 VAL A C 1
ATOM 2124 O O . VAL A 1 284 ? -8.038 -5.925 -6.319 1.00 7.41 330 VAL A O 1
ATOM 2128 N N . LEU A 1 285 ? -7.049 -5.427 -8.278 1.00 7.34 331 LEU A N 1
ATOM 2129 C CA . LEU A 1 285 ? -5.906 -4.759 -7.687 1.00 7.57 331 LEU A CA 1
ATOM 2130 C C . LEU A 1 285 ? -5.825 -3.340 -8.179 1.00 7.16 331 LEU A C 1
ATOM 2131 O O . LEU A 1 285 ? -6.207 -3.043 -9.320 1.00 7.96 331 LEU A O 1
ATOM 2136 N N . LEU A 1 286 ? -5.319 -2.474 -7.309 1.00 7.36 332 LEU A N 1
ATOM 2137 C CA . LEU A 1 286 ? -4.965 -1.109 -7.678 1.00 7.19 332 LEU A CA 1
ATOM 2138 C C . LEU A 1 286 ? -3.480 -0.929 -7.476 1.00 7.11 332 LEU A C 1
ATOM 2139 O O . LEU A 1 286 ? -2.909 -1.462 -6.534 1.00 7.60 332 LEU A O 1
ATOM 2144 N N . PHE A 1 287 ? -2.859 -0.167 -8.363 1.00 7.39 333 PHE A N 1
ATOM 2145 C CA . PHE A 1 287 ? -1.423 0.010 -8.350 1.00 7.15 333 PHE A CA 1
ATOM 2146 C C . PHE A 1 287 ? -1.144 1.486 -8.538 1.00 6.52 333 PHE A C 1
ATOM 2147 O O . PHE A 1 287 ? -1.754 2.126 -9.386 1.00 7.83 333 PHE A O 1
ATOM 2155 N N . SER A 1 288 ? -0.236 2.029 -7.741 1.00 6.60 334 SER A N 1
ATOM 2156 C CA . SER A 1 288 ? 0.168 3.416 -7.905 1.00 6.66 334 SER A CA 1
ATOM 2157 C C . SER A 1 288 ? 1.672 3.496 -8.084 1.00 6.63 334 SER A C 1
ATOM 2158 O O . SER A 1 288 ? 2.434 2.849 -7.373 1.00 7.47 334 SER A O 1
ATOM 2161 N N . ASN A 1 289 ? 2.108 4.305 -9.035 1.00 7.46 335 ASN A N 1
ATOM 2162 C CA . ASN A 1 289 ? 3.529 4.539 -9.204 1.00 8.09 335 ASN A CA 1
ATOM 2163 C C . ASN A 1 289 ? 3.743 5.700 -10.153 1.00 8.21 335 ASN A C 1
ATOM 2164 O O . ASN A 1 289 ? 2.781 6.330 -10.597 1.00 8.97 335 ASN A O 1
ATOM 2169 N N . ALA A 1 290 ? 5.007 6.003 -10.408 1.00 8.33 336 ALA A N 1
ATOM 2170 C CA . ALA A 1 290 ? 5.393 6.940 -11.445 1.00 8.54 336 ALA A CA 1
ATOM 2171 C C . ALA A 1 290 ? 5.482 6.151 -12.738 1.00 9.14 336 ALA A C 1
ATOM 2172 O O . ALA A 1 290 ? 6.281 5.232 -12.843 1.00 9.42 336 ALA A O 1
ATOM 2174 N N . ALA A 1 291 ? 4.653 6.504 -13.714 1.00 8.97 337 ALA A N 1
ATOM 2175 C CA . ALA A 1 291 ? 4.585 5.748 -14.961 1.00 9.35 337 ALA A CA 1
ATOM 2176 C C . ALA A 1 291 ? 5.710 6.129 -15.917 1.00 9.92 337 ALA A C 1
ATOM 2177 O O . ALA A 1 291 ? 5.989 5.409 -16.873 1.00 10.91 337 ALA A O 1
ATOM 2179 N N . SER A 1 292 ? 6.339 7.274 -15.683 1.00 9.54 338 SER A N 1
ATOM 2180 C CA . SER A 1 292 ? 7.464 7.668 -16.512 1.00 10.58 338 SER A CA 1
ATOM 2181 C C . SER A 1 292 ? 8.607 6.696 -16.297 1.00 11.42 338 SER A C 1
ATOM 2182 O O . SER A 1 292 ? 8.863 6.266 -15.173 1.00 12.42 338 SER A O 1
ATOM 2185 N N . GLN A 1 293 ? 9.301 6.349 -17.370 1.00 11.09 339 GLN A N 1
ATOM 2186 C CA . GLN A 1 293 ? 10.441 5.465 -17.240 1.00 11.95 339 GLN A CA 1
ATOM 2187 C C . GLN A 1 293 ? 11.732 6.243 -17.063 1.00 14.84 339 GLN A C 1
ATOM 2188 O O . GLN A 1 293 ? 12.782 5.656 -16.837 1.00 18.18 339 GLN A O 1
ATOM 2194 N N . THR A 1 294 ? 11.642 7.565 -17.137 1.00 13.55 340 THR A N 1
ATOM 2195 C CA . THR A 1 294 ? 12.842 8.397 -17.153 1.00 14.78 340 THR A CA 1
ATOM 2196 C C . THR A 1 294 ? 12.949 9.333 -15.963 1.00 14.82 340 THR A C 1
ATOM 2197 O O . THR A 1 294 ? 14.015 9.867 -15.692 1.00 16.35 340 THR A O 1
ATOM 2201 N N . SER A 1 295 ? 11.848 9.531 -15.255 1.00 14.38 341 SER A N 1
ATOM 2202 C CA . SER A 1 295 ? 11.871 10.384 -14.080 1.00 15.30 341 SER A CA 1
ATOM 2203 C C . SER A 1 295 ? 10.720 10.027 -13.162 1.00 14.14 341 SER A C 1
ATOM 2204 O O . SER A 1 295 ? 9.812 9.286 -13.538 1.00 13.81 341 SER A O 1
ATOM 2207 N N . ARG A 1 296 ? 10.770 10.559 -11.950 1.00 13.38 342 ARG A N 1
ATOM 2208 C CA . ARG A 1 296 ? 9.713 10.313 -10.988 1.00 13.15 342 ARG A CA 1
ATOM 2209 C C . ARG A 1 296 ? 8.590 11.292 -11.244 1.00 14.05 342 ARG A C 1
ATOM 2210 O O . ARG A 1 296 ? 8.499 12.339 -10.612 1.00 14.46 342 ARG A O 1
ATOM 2218 N N . SER A 1 297 ? 7.749 10.946 -12.208 1.00 14.11 343 SER A N 1
ATOM 2219 C CA . SER A 1 297 ? 6.670 11.814 -12.634 1.00 14.01 343 SER A CA 1
ATOM 2220 C C . SER A 1 297 ? 5.585 10.980 -13.278 1.00 13.04 343 SER A C 1
ATOM 2221 O O 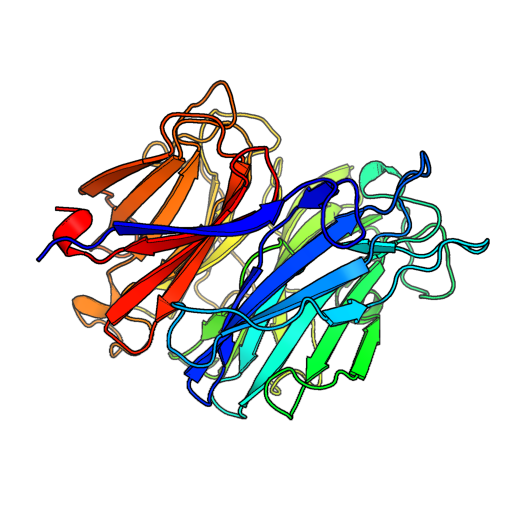. SER A 1 297 ? 5.747 9.770 -13.471 1.00 12.81 343 SER A O 1
ATOM 2224 N N . GLN A 1 298 ? 4.479 11.636 -13.602 1.00 12.86 344 GLN A N 1
ATOM 2225 C CA . GLN A 1 298 ? 3.368 10.975 -14.257 1.00 11.71 344 GLN A CA 1
ATOM 2226 C C . GLN A 1 298 ? 2.809 9.898 -13.339 1.00 10.09 344 GLN A C 1
ATOM 2227 O O . GLN A 1 298 ? 2.692 8.729 -13.712 1.00 9.27 344 GLN A O 1
ATOM 2233 N N . GLY A 1 299 ? 2.481 10.308 -12.121 1.00 8.86 345 GLY A N 1
ATOM 2234 C CA . GLY A 1 299 ? 1.874 9.414 -11.161 1.00 8.21 345 GLY A CA 1
ATOM 2235 C C . GLY A 1 299 ? 0.593 8.866 -11.739 1.00 8.17 345 GLY A C 1
ATOM 2236 O O . GLY A 1 299 ? -0.269 9.622 -12.195 1.00 9.11 345 GLY A O 1
ATOM 2237 N N . THR A 1 300 ? 0.474 7.544 -11.722 1.00 7.87 346 THR A N 1
ATOM 2238 C CA . THR A 1 300 ? -0.625 6.862 -12.371 1.00 8.21 346 THR A CA 1
ATOM 2239 C C . THR A 1 300 ? -1.219 5.816 -11.446 1.00 8.73 346 THR A C 1
ATOM 2240 O O . THR A 1 300 ? -0.499 5.183 -10.680 1.00 8.45 346 THR A O 1
ATOM 2244 N N . ILE A 1 301 ? -2.537 5.655 -11.516 1.00 8.03 347 ILE A N 1
ATOM 2245 C CA . ILE A 1 301 ? -3.210 4.540 -10.875 1.00 7.61 347 ILE A CA 1
ATOM 2246 C C . ILE A 1 301 ? -3.568 3.560 -11.963 1.00 7.66 347 ILE A C 1
ATOM 2247 O O . ILE A 1 301 ? -4.093 3.952 -13.000 1.00 8.56 347 ILE A O 1
ATOM 2252 N N . ARG A 1 302 ? -3.279 2.288 -11.732 1.00 7.65 348 ARG A N 1
ATOM 2253 C CA . ARG A 1 302 ? -3.716 1.245 -12.652 1.00 7.58 348 ARG A CA 1
ATOM 2254 C C . ARG A 1 302 ? -4.612 0.288 -11.908 1.00 6.54 348 ARG A C 1
ATOM 2255 O O . ARG A 1 302 ? -4.462 0.099 -10.704 1.00 7.77 348 ARG A O 1
ATOM 2263 N N . MET A 1 303 ? -5.538 -0.322 -12.630 1.00 7.22 349 MET A N 1
ATOM 2264 C CA . MET A 1 303 ? -6.397 -1.332 -12.052 1.00 7.69 349 MET A CA 1
ATOM 2265 C C . MET A 1 303 ? -6.317 -2.616 -12.851 1.00 7.94 349 MET A C 1
ATOM 2266 O O . MET A 1 303 ? -6.308 -2.604 -14.093 1.00 8.32 349 MET A O 1
ATOM 2271 N N . SER A 1 304 ? -6.247 -3.722 -12.119 1.00 8.00 350 SER A N 1
ATOM 2272 C CA . SER A 1 304 ? -6.335 -5.044 -12.698 1.00 7.93 350 SER A CA 1
ATOM 2273 C C . SER A 1 304 ? -7.563 -5.731 -12.153 1.00 7.69 350 SER A C 1
ATOM 2274 O O . SER A 1 304 ? -7.880 -5.605 -10.971 1.00 9.43 350 SER A O 1
ATOM 2277 N N . CYS A 1 305 ? -8.260 -6.476 -13.000 1.00 9.21 351 CYS A N 1
ATOM 2278 C CA . CYS A 1 305 ? -9.383 -7.262 -12.511 1.00 10.00 351 CYS A CA 1
ATOM 2279 C C . CYS A 1 305 ? -9.101 -8.759 -12.602 1.00 9.00 351 CYS A C 1
ATOM 2280 O O . CYS A 1 305 ? -10.007 -9.570 -12.480 1.00 10.38 351 CYS A O 1
ATOM 2283 N N . ASP A 1 306 ? -7.833 -9.119 -12.793 1.00 8.42 352 ASP A N 1
ATOM 2284 C CA . ASP A 1 306 ? -7.454 -10.526 -12.898 1.00 8.66 352 ASP A CA 1
ATOM 2285 C C . ASP A 1 306 ? -6.164 -10.840 -12.145 1.00 8.91 352 ASP A C 1
ATOM 2286 O O . ASP A 1 306 ? -5.258 -11.482 -12.671 1.00 10.11 352 ASP A O 1
ATOM 2291 N N . ASP A 1 307 ? -6.099 -10.379 -10.902 1.00 8.29 353 ASP A N 1
ATOM 2292 C CA . ASP A 1 307 ? -4.995 -10.719 -10.016 1.00 8.11 353 ASP A CA 1
ATOM 2293 C C . ASP A 1 307 ? -3.659 -10.214 -10.545 1.00 8.61 353 ASP A C 1
ATOM 2294 O O . ASP A 1 307 ? -2.618 -10.796 -10.266 1.00 9.46 353 ASP A O 1
ATOM 2299 N N . GLY A 1 308 ? -3.693 -9.123 -11.306 1.00 8.69 354 GLY A N 1
ATOM 2300 C CA . GLY A 1 308 ? -2.476 -8.486 -11.755 1.00 9.56 354 GLY A CA 1
ATOM 2301 C C . GLY A 1 308 ? -1.913 -9.037 -13.048 1.00 9.98 354 GLY A C 1
ATOM 2302 O O . GLY A 1 308 ? -0.811 -8.675 -13.449 1.00 10.58 354 GLY A O 1
ATOM 2303 N N . GLN A 1 309 ? -2.664 -9.906 -13.714 1.00 9.83 355 GLN A N 1
ATOM 2304 C CA . GLN A 1 309 ? -2.209 -10.411 -14.999 1.00 10.69 355 GLN A CA 1
ATOM 2305 C C . GLN A 1 309 ? -2.311 -9.331 -16.078 1.00 11.05 355 GLN A C 1
ATOM 2306 O O . GLN A 1 309 ? -1.424 -9.195 -16.917 1.00 12.54 355 GLN A O 1
ATOM 2312 N N . THR A 1 310 ? -3.392 -8.564 -16.033 1.00 9.96 356 THR A N 1
ATOM 2313 C CA . THR A 1 310 ? -3.653 -7.519 -17.013 1.00 10.54 356 THR A CA 1
ATOM 2314 C C . THR A 1 310 ? -4.007 -6.234 -16.274 1.00 9.60 356 THR A C 1
ATOM 2315 O O . THR A 1 310 ? -4.605 -6.269 -15.196 1.00 9.98 356 THR A O 1
ATOM 2319 N N . TRP A 1 311 ? -3.640 -5.097 -16.848 1.00 9.78 357 TRP A N 1
ATOM 2320 C CA . TRP A 1 311 ? -3.950 -3.798 -16.254 1.00 9.06 357 TRP A CA 1
ATOM 2321 C C . TRP A 1 311 ? -4.682 -2.934 -17.268 1.00 9.40 357 TRP A C 1
ATOM 2322 O O . TRP A 1 311 ? -4.110 -2.014 -17.837 1.00 9.84 357 TRP A O 1
ATOM 2333 N N . PRO A 1 312 ? -5.968 -3.227 -17.483 1.00 9.15 358 PRO A N 1
ATOM 2334 C CA . PRO A 1 312 ? -6.731 -2.623 -18.584 1.00 10.11 358 PRO A CA 1
ATOM 2335 C C . PRO A 1 312 ? -7.184 -1.191 -18.307 1.00 10.12 358 PRO A C 1
ATOM 2336 O O . PRO A 1 312 ? -7.672 -0.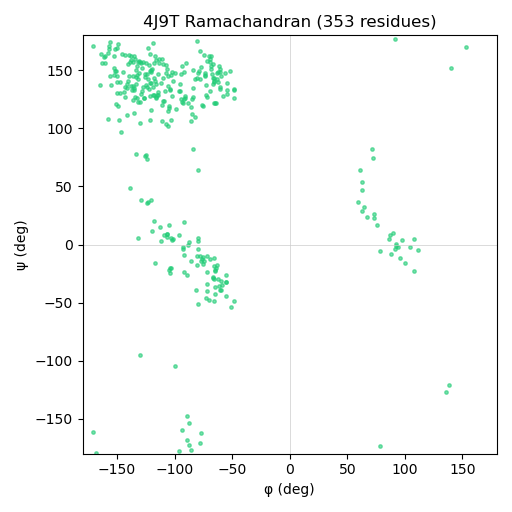529 -19.215 1.00 11.56 358 PRO A O 1
ATOM 2340 N N . VAL A 1 313 ? -7.026 -0.723 -17.076 1.00 9.38 359 VAL A N 1
ATOM 2341 C CA . VAL A 1 313 ? -7.481 0.604 -16.721 1.00 9.96 359 VAL A CA 1
ATOM 2342 C C . VAL A 1 313 ? -6.347 1.352 -16.065 1.00 8.93 359 VAL A C 1
ATOM 2343 O O . VAL A 1 313 ? -5.667 0.828 -15.188 1.00 9.53 359 VAL A O 1
ATOM 2347 N N . SER A 1 314 ? -6.122 2.578 -16.507 1.00 8.92 360 SER A N 1
ATOM 2348 C CA . SER A 1 314 ? -5.108 3.405 -15.882 1.00 9.03 360 SER A CA 1
ATOM 2349 C C . SER A 1 314 ? -5.469 4.854 -16.058 1.00 9.23 360 SER A C 1
ATOM 2350 O O . SER A 1 314 ? -6.137 5.226 -17.021 1.00 10.09 360 SER A O 1
ATOM 2353 N N . LYS A 1 315 ? -5.029 5.671 -15.116 1.00 9.39 361 LYS A N 1
ATOM 2354 C CA . LYS A 1 315 ? -5.284 7.095 -15.191 1.00 8.84 361 LYS A CA 1
ATOM 2355 C C . LYS A 1 315 ? -4.220 7.849 -14.412 1.00 8.68 361 LYS A C 1
ATOM 2356 O O . LYS A 1 315 ? -3.829 7.448 -13.325 1.00 9.67 361 LYS A O 1
ATOM 2362 N N . VAL A 1 316 ? -3.744 8.943 -14.985 1.00 9.06 362 VAL A N 1
ATOM 2363 C CA . VAL A 1 316 ? -2.759 9.779 -14.317 1.00 9.73 362 VAL A CA 1
ATOM 2364 C C . VAL A 1 316 ? -3.420 10.547 -13.184 1.00 10.26 362 VAL A C 1
ATOM 2365 O O . VAL A 1 316 ? -4.446 11.194 -13.382 1.00 11.07 362 VAL A O 1
ATOM 2369 N N . PHE A 1 317 ? -2.833 10.476 -11.996 1.00 9.95 363 PHE A N 1
ATOM 2370 C CA . PHE A 1 317 ? -3.311 11.293 -10.887 1.00 9.90 363 PHE A CA 1
ATOM 2371 C C . PHE A 1 317 ? -2.420 12.493 -10.629 1.00 11.74 363 PHE A C 1
ATOM 2372 O O . PHE A 1 317 ? -2.849 13.459 -10.001 1.00 13.99 363 PHE A O 1
ATOM 2380 N N . GLN A 1 318 ? -1.182 12.432 -11.110 1.00 11.20 364 GLN A N 1
ATOM 2381 C CA . GLN A 1 318 ? -0.246 13.528 -10.919 1.00 11.76 364 GLN A CA 1
ATOM 2382 C C . GLN A 1 318 ? 0.669 13.642 -12.127 1.00 12.78 364 GLN A C 1
ATOM 2383 O O . GLN A 1 318 ? 1.662 12.929 -12.228 1.00 11.56 364 GLN A O 1
ATOM 2389 N N . PRO A 1 319 ? 0.327 14.544 -13.053 1.00 13.99 365 PRO A N 1
ATOM 2390 C CA . PRO A 1 319 ? 1.120 14.723 -14.268 1.00 15.46 365 PRO A CA 1
ATOM 2391 C C . PRO A 1 319 ? 2.548 15.131 -13.961 1.00 17.86 365 PRO A C 1
ATOM 2392 O O . PRO A 1 319 ? 3.451 14.786 -14.717 1.00 19.87 365 PRO A O 1
ATOM 2396 N N . GLY A 1 320 ? 2.756 15.858 -12.870 1.00 16.66 366 GLY A N 1
ATOM 2397 C CA . GLY A 1 320 ? 4.079 16.377 -12.585 1.00 18.79 366 GLY A CA 1
ATOM 2398 C C . GLY A 1 320 ? 4.929 15.423 -11.769 1.00 17.66 366 GLY A C 1
ATOM 2399 O O . GLY A 1 320 ? 4.825 14.198 -11.887 1.00 18.27 366 GLY A O 1
ATOM 2400 N N . SER A 1 321 ? 5.783 16.002 -10.938 1.00 17.02 367 SER A N 1
ATOM 2401 C CA . SER A 1 321 ? 6.621 15.250 -10.026 1.00 15.44 367 SER A CA 1
ATOM 2402 C C . SER A 1 321 ? 5.773 14.325 -9.164 1.00 13.49 367 SER A C 1
ATOM 2403 O O . SER A 1 321 ? 4.755 14.719 -8.606 1.00 13.31 367 SER A O 1
ATOM 2406 N N . MET A 1 322 ? 6.196 13.078 -9.065 1.00 12.04 368 MET A N 1
ATOM 2407 C CA . MET A 1 322 ? 5.477 12.131 -8.242 1.00 10.50 368 MET A CA 1
ATOM 2408 C C . MET A 1 322 ? 6.454 11.035 -7.899 1.00 10.37 368 MET A C 1
ATOM 2409 O O . MET A 1 322 ? 6.855 10.256 -8.764 1.00 11.11 368 MET A O 1
ATOM 2414 N N . SER A 1 323 ? 6.881 11.015 -6.641 1.00 10.34 369 SER A N 1
ATOM 2415 C CA . SER A 1 323 ? 7.856 10.030 -6.221 1.00 10.25 369 SER A CA 1
ATOM 2416 C C . SER A 1 323 ? 7.175 8.874 -5.512 1.00 9.69 369 SER A C 1
ATOM 2417 O O . SER A 1 323 ? 6.550 8.058 -6.176 1.00 10.04 369 SER A O 1
ATOM 2420 N N . TYR A 1 324 ? 7.266 8.795 -4.185 1.00 8.69 370 TYR A N 1
ATOM 2421 C CA . TYR A 1 324 ? 6.658 7.659 -3.503 1.00 8.41 370 TYR A CA 1
ATOM 2422 C C . TYR A 1 324 ? 5.157 7.839 -3.363 1.00 7.33 370 TYR A C 1
ATOM 2423 O O . TYR A 1 324 ? 4.662 8.961 -3.247 1.00 8.48 370 TYR A O 1
ATOM 2432 N N . SER A 1 325 ? 4.432 6.728 -3.358 1.00 7.65 371 SER A N 1
ATOM 2433 C CA . SER A 1 325 ? 2.988 6.778 -3.205 1.00 7.35 371 SER A CA 1
ATOM 2434 C C . SER A 1 325 ? 2.515 5.512 -2.542 1.00 8.15 371 SER A C 1
ATOM 2435 O O . SER A 1 325 ? 3.112 4.454 -2.713 1.00 9.76 371 SER A O 1
ATOM 2438 N N . THR A 1 326 ? 1.438 5.627 -1.779 1.00 6.80 372 THR A N 1
ATOM 2439 C CA . THR A 1 326 ? 0.887 4.459 -1.127 1.00 6.71 372 THR A CA 1
ATOM 2440 C C . THR A 1 326 ? -0.637 4.537 -1.080 1.00 6.97 372 THR A C 1
ATOM 2441 O O . THR A 1 326 ? -1.203 5.565 -0.732 1.00 6.95 372 THR A O 1
ATOM 2445 N N . LEU A 1 327 ? -1.276 3.444 -1.479 1.00 6.36 373 LEU A N 1
ATOM 2446 C CA . LEU A 1 327 ? -2.723 3.327 -1.533 1.00 6.38 373 LEU A CA 1
ATOM 2447 C C . LEU A 1 327 ? -3.265 2.600 -0.324 1.00 6.39 373 LEU A C 1
ATOM 2448 O O . LEU A 1 327 ? -2.639 1.671 0.190 1.00 6.89 373 LEU A O 1
ATOM 2453 N N . THR A 1 328 ? -4.464 2.974 0.088 1.00 7.11 374 THR A N 1
ATOM 2454 C CA . THR A 1 328 ? -5.176 2.175 1.059 1.00 6.99 374 THR A CA 1
ATOM 2455 C C . THR A 1 328 ? -6.670 2.210 0.761 1.00 7.33 374 THR A C 1
ATOM 2456 O O . THR A 1 328 ? -7.193 3.203 0.252 1.00 8.72 374 THR A O 1
ATOM 2460 N N . ALA A 1 329 ? -7.352 1.115 1.069 1.00 7.29 375 ALA A N 1
ATOM 2461 C CA . ALA A 1 329 ? -8.787 1.027 0.873 1.00 8.10 375 ALA A CA 1
ATOM 2462 C C . ALA A 1 329 ? -9.517 1.642 2.059 1.00 7.89 375 ALA A C 1
ATOM 2463 O O . ALA A 1 329 ? -9.271 1.269 3.207 1.00 10.16 375 ALA A O 1
ATOM 2465 N N . LEU A 1 330 ? -10.421 2.575 1.787 1.00 7.96 376 LEU A N 1
ATOM 2466 C CA . LEU A 1 330 ? -11.178 3.220 2.850 1.00 9.45 376 LEU A CA 1
ATOM 2467 C C . LEU A 1 330 ? -12.502 2.511 3.067 1.00 10.32 376 LEU A C 1
ATOM 2468 O O . LEU A 1 330 ? -13.035 1.879 2.154 1.00 10.00 376 LEU A O 1
ATOM 2473 N N . PRO A 1 331 ? -13.038 2.606 4.286 1.00 11.71 377 PRO A N 1
ATOM 2474 C CA . PRO A 1 331 ? -14.305 1.936 4.582 1.00 12.41 377 PRO A CA 1
ATOM 2475 C C . PRO A 1 331 ? -15.418 2.328 3.627 1.00 11.98 377 PRO A C 1
ATOM 2476 O O . PRO A 1 331 ? -16.262 1.491 3.339 1.00 12.41 377 PRO A O 1
ATOM 2480 N N . ASP A 1 332 ? -15.424 3.561 3.129 1.00 11.60 378 ASP A N 1
ATOM 2481 C CA . ASP A 1 332 ? -16.545 4.003 2.303 1.00 12.37 378 ASP A CA 1
ATOM 2482 C C . ASP A 1 332 ? -16.462 3.518 0.861 1.00 11.56 378 ASP A C 1
ATOM 2483 O O . ASP A 1 332 ? -17.274 3.901 0.026 1.00 13.99 378 ASP A O 1
ATOM 2488 N N . GLY A 1 333 ? -15.482 2.676 0.564 1.00 10.65 379 GLY A N 1
ATOM 2489 C CA . GLY A 1 333 ? -15.375 2.121 -0.771 1.00 11.10 379 GLY A CA 1
ATOM 2490 C C . GLY A 1 333 ? -14.495 2.933 -1.694 1.00 10.68 379 GLY A C 1
ATOM 2491 O O . GLY A 1 333 ? -14.269 2.552 -2.842 1.00 11.44 379 GLY A O 1
ATOM 2492 N N . THR A 1 334 ? -14.001 4.064 -1.203 1.00 10.00 380 THR A N 1
ATOM 2493 C CA . THR A 1 334 ? -13.053 4.850 -1.974 1.00 9.03 380 THR A CA 1
ATOM 2494 C C . THR A 1 334 ? -11.621 4.515 -1.551 1.00 8.26 380 THR A C 1
ATOM 2495 O O . THR A 1 334 ? -11.399 3.644 -0.714 1.00 8.39 380 THR A O 1
ATOM 2499 N N . TYR A 1 335 ? -10.651 5.202 -2.139 1.00 8.13 381 TYR A N 1
ATOM 2500 C CA . TYR A 1 335 ? -9.249 4.876 -1.921 1.00 7.96 381 TYR A CA 1
ATOM 2501 C C . TYR A 1 335 ? -8.460 6.087 -1.503 1.00 7.51 381 TYR A C 1
ATOM 2502 O O . TYR A 1 335 ? -8.632 7.174 -2.047 1.00 8.85 381 TYR A O 1
ATOM 2511 N N . GLY A 1 336 ? -7.623 5.899 -0.492 1.00 7.31 382 GLY A N 1
ATOM 2512 C CA . GLY A 1 336 ? -6.717 6.942 -0.066 1.00 6.85 382 GLY A CA 1
ATOM 2513 C C . GLY A 1 336 ? -5.386 6.739 -0.751 1.00 6.43 382 GLY A C 1
ATOM 2514 O O . GLY A 1 336 ? -4.964 5.610 -1.018 1.00 7.95 382 GLY A O 1
ATOM 2515 N N . LEU A 1 337 ? -4.717 7.844 -1.040 1.00 6.64 383 LEU A N 1
ATOM 2516 C CA . LEU A 1 337 ? -3.476 7.811 -1.782 1.00 7.58 383 LEU A CA 1
ATOM 2517 C C . LEU A 1 337 ? -2.568 8.852 -1.176 1.00 7.59 383 LEU A C 1
ATOM 2518 O O . LEU A 1 337 ? -2.846 10.036 -1.243 1.00 9.82 383 LEU A O 1
ATOM 2523 N N . LEU A 1 338 ? -1.506 8.405 -0.533 1.00 6.95 384 LEU A N 1
ATOM 2524 C CA . LEU A 1 338 ? -0.608 9.327 0.127 1.00 6.92 384 LEU A CA 1
ATOM 2525 C C . LEU A 1 338 ? 0.678 9.332 -0.667 1.00 7.29 384 LEU A C 1
ATOM 2526 O O . LEU A 1 338 ? 1.277 8.281 -0.881 1.00 7.42 384 LEU A O 1
ATOM 2531 N N . TYR A 1 339 ? 1.099 10.503 -1.127 1.00 7.71 385 TYR A N 1
ATOM 2532 C CA . TYR A 1 339 ? 2.198 10.538 -2.076 1.00 8.21 385 TYR A CA 1
ATOM 2533 C C . TYR A 1 339 ? 3.061 11.778 -1.994 1.00 7.68 385 TYR A C 1
ATOM 2534 O O . TYR A 1 339 ? 2.745 12.730 -1.294 1.00 9.42 385 TYR A O 1
ATOM 2543 N N . GLU A 1 340 ? 4.156 11.746 -2.740 1.00 8.58 386 GLU A N 1
ATOM 2544 C CA . GLU A 1 340 ? 5.153 12.806 -2.728 1.00 9.39 386 GLU A CA 1
ATOM 2545 C C . GLU A 1 340 ? 5.094 13.616 -4.010 1.00 10.00 386 GLU A C 1
ATOM 2546 O O . GLU A 1 340 ? 5.568 13.162 -5.052 1.00 11.21 386 GLU A O 1
ATOM 2552 N N . PRO A 1 341 ? 4.508 14.819 -3.948 1.00 11.37 387 PRO A N 1
ATOM 2553 C CA . PRO A 1 341 ? 4.451 15.659 -5.149 1.00 14.03 387 PRO A CA 1
ATOM 2554 C C . PRO A 1 341 ? 5.696 16.528 -5.315 1.00 15.44 387 PRO A C 1
ATOM 2555 O O . PRO A 1 341 ? 5.766 17.299 -6.267 1.00 17.83 387 PRO A O 1
ATOM 2559 N N . GLY A 1 342 ? 6.663 16.385 -4.415 1.00 14.16 388 GLY A N 1
ATOM 2560 C CA . GLY A 1 342 ? 7.888 17.162 -4.463 1.00 15.20 388 GLY A CA 1
ATOM 2561 C C . GLY A 1 342 ? 7.927 18.195 -3.354 1.00 15.50 388 GLY A C 1
ATOM 2562 O O . GLY A 1 342 ? 9.000 18.649 -2.948 1.00 18.00 388 GLY A O 1
ATOM 2563 N N . THR A 1 343 ? 6.745 18.557 -2.861 1.00 13.26 389 THR A N 1
ATOM 2564 C CA . THR A 1 343 ? 6.598 19.586 -1.839 1.00 12.70 389 THR A CA 1
ATOM 2565 C C . THR A 1 343 ? 6.369 19.025 -0.443 1.00 10.91 389 THR A C 1
ATOM 2566 O O . THR A 1 343 ? 6.123 19.780 0.493 1.00 10.14 389 THR A O 1
ATOM 2570 N N . GLY A 1 344 ? 6.424 17.706 -0.308 1.00 9.62 390 GLY A N 1
ATOM 2571 C CA . GLY A 1 344 ? 6.167 17.063 0.968 1.00 8.82 390 GLY A CA 1
ATOM 2572 C C . GLY A 1 344 ? 5.278 15.852 0.792 1.00 8.01 390 GLY A C 1
ATOM 2573 O O . GLY A 1 344 ? 5.572 14.964 -0.013 1.00 9.42 390 GLY A O 1
ATOM 2574 N N . ILE A 1 345 ? 4.187 15.813 1.551 1.00 7.28 391 ILE A N 1
ATOM 2575 C CA . ILE A 1 345 ? 3.291 14.671 1.548 1.00 7.34 391 ILE A CA 1
ATOM 2576 C C . ILE A 1 345 ? 1.881 15.142 1.267 1.00 8.01 391 ILE A C 1
ATOM 2577 O O . ILE A 1 345 ? 1.364 16.038 1.940 1.00 8.75 391 ILE A O 1
ATOM 2582 N N . ARG A 1 346 ? 1.270 14.546 0.255 1.00 8.12 392 ARG A N 1
ATOM 2583 C CA . ARG A 1 346 ? -0.057 14.930 -0.180 1.00 9.25 392 ARG A CA 1
ATOM 2584 C C . ARG A 1 346 ? -0.999 13.747 -0.086 1.00 8.53 392 ARG A C 1
ATOM 2585 O O . ARG A 1 346 ? -0.629 12.620 -0.421 1.00 8.33 392 ARG A O 1
ATOM 2593 N N . TYR A 1 347 ? -2.214 14.013 0.378 1.00 8.42 393 TYR A N 1
ATOM 2594 C CA . TYR A 1 347 ? -3.224 12.988 0.508 1.00 8.39 393 TYR A CA 1
ATOM 2595 C C . TYR A 1 347 ? -4.319 13.173 -0.532 1.00 8.23 393 TYR A C 1
ATOM 2596 O O . TYR A 1 347 ? -4.945 14.222 -0.604 1.00 10.28 393 TYR A O 1
ATOM 2605 N N . ALA A 1 348 ? -4.555 12.139 -1.328 1.00 7.72 394 ALA A N 1
ATOM 2606 C CA . ALA A 1 348 ? -5.628 12.168 -2.305 1.00 7.48 394 ALA A CA 1
ATOM 2607 C C . ALA A 1 348 ? -6.645 11.085 -1.988 1.00 7.75 394 ALA A C 1
ATOM 2608 O O . ALA A 1 348 ? -6.336 10.088 -1.323 1.00 8.39 394 ALA A O 1
ATOM 2610 N N . ASN A 1 349 ? -7.866 11.296 -2.452 1.00 8.16 395 ASN A N 1
ATOM 2611 C CA . ASN A 1 349 ? -8.931 10.342 -2.256 1.00 8.56 395 ASN A CA 1
ATOM 2612 C C . ASN A 1 349 ? -9.641 10.240 -3.591 1.00 8.28 395 ASN A C 1
ATOM 2613 O O . ASN A 1 349 ? -10.057 11.248 -4.163 1.00 9.22 395 ASN A O 1
ATOM 2618 N N . PHE A 1 350 ? -9.748 9.028 -4.112 1.00 8.41 396 PHE A N 1
ATOM 2619 C CA . PHE A 1 350 ? -10.407 8.828 -5.393 1.00 8.67 396 PHE A CA 1
ATOM 2620 C C . PHE A 1 350 ? -11.284 7.609 -5.312 1.00 8.89 396 PHE A C 1
ATOM 2621 O O . PHE A 1 350 ? -11.147 6.789 -4.403 1.00 8.63 396 PHE A O 1
ATOM 2629 N N . ASN A 1 351 ? -12.209 7.503 -6.251 1.00 8.78 397 ASN A N 1
ATOM 2630 C CA . ASN A 1 351 ? -13.019 6.307 -6.346 1.00 8.99 397 ASN A CA 1
ATOM 2631 C C . ASN A 1 351 ? -12.828 5.612 -7.685 1.00 9.23 397 ASN A C 1
ATOM 2632 O O . ASN A 1 351 ? -12.135 6.111 -8.580 1.00 9.73 397 ASN A O 1
ATOM 2637 N N . LEU A 1 352 ? -13.420 4.438 -7.822 1.00 9.32 398 LEU A N 1
ATOM 2638 C CA . LEU A 1 352 ? -13.259 3.701 -9.066 1.00 10.64 398 LEU A CA 1
ATOM 2639 C C . LEU A 1 352 ? -13.901 4.427 -10.240 1.00 11.08 398 LEU A C 1
ATOM 2640 O O . LEU A 1 352 ? -13.434 4.308 -11.369 1.00 12.16 398 LEU A O 1
ATOM 2645 N N . ALA A 1 353 ? -14.962 5.187 -9.976 1.00 10.48 399 ALA A N 1
ATOM 2646 C CA . ALA A 1 353 ? -15.617 5.946 -11.038 1.00 10.55 399 ALA A CA 1
ATOM 2647 C C . ALA A 1 353 ? -14.625 6.921 -11.661 1.00 10.61 399 ALA A C 1
ATOM 2648 O O . ALA A 1 353 ? -14.613 7.112 -12.867 1.00 11.73 399 ALA A O 1
ATOM 2650 N N . TRP A 1 354 ? -13.785 7.531 -10.836 1.00 10.94 400 TRP A N 1
ATOM 2651 C CA . TRP A 1 354 ? -12.780 8.449 -11.344 1.00 11.39 400 TRP A CA 1
ATOM 2652 C C . TRP A 1 354 ? -11.824 7.725 -12.290 1.00 11.52 400 TRP A C 1
ATOM 2653 O O . TRP A 1 354 ? -11.369 8.286 -13.283 1.00 10.76 400 TRP A O 1
ATOM 2664 N N . LEU A 1 355 ? -11.524 6.472 -11.979 1.00 13.24 401 LEU A N 1
ATOM 2665 C CA . LEU A 1 355 ? -10.618 5.684 -12.805 1.00 17.52 401 LEU A CA 1
ATOM 2666 C C . LEU A 1 355 ? -11.180 5.436 -14.187 1.00 21.14 401 LEU A C 1
ATOM 2667 O O . LEU A 1 355 ? -10.437 5.404 -15.168 1.00 22.29 401 LEU A O 1
ATOM 2672 N N . GLY A 1 356 ? -12.494 5.241 -14.254 1.00 23.26 402 GLY A N 1
ATOM 2673 C CA . GLY A 1 356 ? -13.155 4.964 -15.513 1.00 25.79 402 GLY A CA 1
ATOM 2674 C C . GLY A 1 356 ? -12.781 3.601 -16.060 1.00 28.59 402 GLY A C 1
ATOM 2675 O O . GLY A 1 356 ? -12.447 2.675 -15.315 1.00 29.30 402 GLY A O 1
#

InterPro domains:
  IPR000421 Coagulation factor 5/8, C-terminal domain [PF00754] (519-641)
  IPR000421 Coagulation factor 5/8, C-terminal domain [PS50022] (496-646)
  IPR000421 Coagulation factor 5/8, C-terminal domain [SM00231] (496-644)
  IPR000421 Coagulation factor 5/8, C-terminal domain [cd00057] (521-645)
  IPR006311 Twin-arginine translocation pathway, signal sequence [PS51318] (1-37)
  IPR008979 Galactose-binding-like domain superfamily [SSF49785] (519-645)
  IPR011040 Sialidase [PF13088] (98-381)
  IPR013783 Immunoglobulin-like fold [G3DSA:2.60.40.10] (406-502)
  IPR014756 Immunoglobulin E-set [SSF81296] (403-505)
  IPR018905 Alpha-galactosidase, NEW3 domain [PF10633] (416-487)
  IPR026856 Sialidase family [PTHR10628] (53-396)
  IPR036278 Sialidase superfamily [SSF50939] (53-401)

Solvent-accessible surface area: 13273 Å² total; per-residue (Å²): 180,86,54,64,69,57,64,52,8,6,56,45,55,167,142,63,29,42,61,7,27,33,1,0,0,0,9,2,66,139,26,25,0,0,0,0,0,1,0,74,18,116,43,172,44,95,37,11,14,17,9,0,0,6,47,45,0,102,56,23,4,140,90,26,37,141,44,90,84,11,6,68,17,62,90,96,83,89,45,50,1,24,14,41,0,0,0,0,6,0,98,109,75,22,17,0,2,0,0,2,10,21,4,19,170,48,20,59,147,37,3,119,51,26,41,84,66,83,33,58,26,0,6,0,2,11,0,0,22,1,117,55,19,2,124,90,41,70,93,75,46,2,0,63,80,5,15,89,62,108,18,20,91,0,3,24,3,0,2,0,32,11,31,5,3,81,28,52,134,62,52,6,12,0,0,3,4,2,0,3,17,23,68,98,46,23,39,27,0,1,0,0,10,1,86,52,72,2,191,79,8,120,3,6,96,18,16,24,102,12,0,14,14,0,9,7,3,8,2,4,88,17,87,0,14,0,1,0,0,2,41,72,165,48,11,34,0,21,23,3,44,1,120,49,6,0,52,31,18,31,118,36,80,67,20,169,68,1,26,1,10,16,0,1,0,5,6,23,15,4,41,41,118,12,97,67,47,33,80,147,0,76,12,0,0,0,0,0,0,10,14,83,130,56,98,24,79,0,5,0,29,19,0,68,55,23,12,140,66,25,92,33,58,81,62,13,35,106,32,58,0,22,22,0,1,0,6,28,11,102,88,46,17,3,0,0,0,0,16,21,54,70,2,0,63,3,0,5,0,26,52,33,26,8,74

Nearest PDB structures (foldseek):
  4j9t-assembly1_A  TM=1.003E+00  e=2.940E-76  Micromonospora viridifaciens
  2bzd-assembly2_B  TM=9.932E-01  e=6.137E-68  Micromonospora viridifaciens
  1w8o-assembly1_A  TM=9.930E-01  e=6.814E-68  Micromonospora viridifaciens
  2ber-assembly1_A  TM=9.924E-01  e=1.150E-67  Micromonospora viridifaciens
  1eus-assembly1_A  TM=9.916E-01  e=4.980E-67  Micromonospora viridifaciens

CATH classification: 2.120.10.10

B-factor: mean 13.72, std 8.39, range [5.59, 86.36]